Protein AF-A0A420W5K4-F1 (afdb_monomer_lite)

Radius of gyration: 21.01 Å; chains: 1; bounding box: 43×49×80 Å

Secondary structure (DSSP, 8-state):
---------S-----PPPEEEEEEEEHHHHHHHHHHHHHHTT--TTT-----HHHHHHHSBSHHHHHHHTT-S-SEE-EEEEEEEEEEETTT--EEEEEEEEE--S-EEHHHHHTSS----EEEETTEEEE---HHHHHHHHHHHHHTTTEEEEEEEEEEEEEE--SSHHHHHHHHHHHHH-GGGT-----

Sequence (191 aa):
MKKRNKKYNGKQVVKQKVHKFQMTWEVNETKNIIELHHLLNGVDPQESTHTPLKVWMKAHKGDLALALKTQTIPAEQSFHIVSRIHAVNEKTGETVDCEFQLATDTVMHLWQFLGDIESDIYVNDGGFKKKWLGFNHELEAYLKEVGNGEFVVKTNHCCLTCFSTFKSFRHEMEFKSIKLMNPEFGLGVEG

Foldseek 3Di:
DDDDPDPDDPPPPPPFDKDKWKKKAKPVQLVCLQCVVCVVVVHHSVPDPDDDLVSQLVGIAILVSLCCVLVQWPQWFWKKKKKWWWKAQPVPRDIDIDIDIDTFRDIGGPCLQQQVDDDQDWTDDPNDTDGRNHPVVVVVVVCCVPVVPRIDTDIMMMMMMTITGTPDPVSVVVSVVVCVVCVSRHDPDPD

Structure (mmCIF, N/CA/C/O backbone):
data_AF-A0A420W5K4-F1
#
_entry.id   AF-A0A420W5K4-F1
#
loop_
_atom_site.group_PDB
_atom_site.id
_atom_site.type_symbol
_atom_site.label_atom_id
_atom_site.label_alt_id
_atom_site.label_comp_id
_atom_site.label_asym_id
_atom_site.label_entity_id
_atom_site.label_seq_id
_atom_site.pdbx_PDB_ins_code
_atom_site.Cartn_x
_atom_site.Cartn_y
_atom_site.Cartn_z
_atom_site.occupancy
_atom_site.B_iso_or_equiv
_atom_site.auth_seq_id
_atom_site.auth_comp_id
_atom_site.auth_asym_id
_atom_site.auth_atom_id
_atom_site.pdbx_PDB_model_num
ATOM 1 N N . MET A 1 1 ? 10.230 -31.760 -54.376 1.00 43.34 1 MET A N 1
ATOM 2 C CA . MET A 1 1 ? 9.624 -30.974 -53.272 1.00 43.34 1 MET A CA 1
ATOM 3 C C . MET A 1 1 ? 10.613 -29.907 -52.805 1.00 43.34 1 MET A C 1
ATOM 5 O O . MET A 1 1 ? 11.670 -30.263 -52.301 1.00 43.34 1 MET A O 1
ATOM 9 N N . LYS A 1 2 ? 10.335 -28.612 -53.018 1.00 41.56 2 LYS A N 1
ATOM 10 C CA . LYS A 1 2 ? 11.214 -27.513 -52.565 1.00 41.56 2 LYS A CA 1
ATOM 11 C C . LYS A 1 2 ? 10.956 -27.221 -51.078 1.00 41.56 2 LYS A C 1
ATOM 13 O O . LYS A 1 2 ? 9.832 -26.888 -50.711 1.00 41.56 2 LYS A O 1
ATOM 18 N N . LYS A 1 3 ? 11.987 -27.349 -50.230 1.00 49.12 3 LYS A N 1
ATOM 19 C CA . LYS A 1 3 ? 11.946 -26.983 -48.802 1.00 49.12 3 LYS A CA 1
ATOM 20 C C . LYS A 1 3 ? 11.668 -25.479 -48.669 1.00 49.12 3 LYS A C 1
ATOM 22 O O . LYS A 1 3 ? 12.435 -24.651 -49.153 1.00 49.12 3 LYS A O 1
ATOM 27 N N . ARG A 1 4 ? 10.547 -25.130 -48.032 1.00 48.34 4 ARG A N 1
ATOM 28 C CA . ARG A 1 4 ? 10.159 -23.750 -47.706 1.00 48.34 4 ARG A CA 1
ATOM 29 C C . ARG A 1 4 ? 11.056 -23.257 -46.563 1.00 48.34 4 ARG A C 1
ATOM 31 O O . ARG A 1 4 ? 10.867 -23.663 -45.420 1.00 48.34 4 ARG A O 1
ATOM 38 N N . ASN A 1 5 ? 12.018 -22.386 -46.859 1.00 50.69 5 ASN A N 1
ATOM 39 C CA . ASN A 1 5 ? 12.777 -21.677 -45.828 1.00 50.69 5 ASN A CA 1
ATOM 40 C C . ASN A 1 5 ? 11.827 -20.713 -45.101 1.00 50.69 5 ASN A C 1
ATOM 42 O O . ASN A 1 5 ? 11.379 -19.722 -45.682 1.00 50.69 5 ASN A O 1
ATOM 46 N N . LYS A 1 6 ? 11.488 -21.013 -43.840 1.00 54.72 6 LYS A N 1
ATOM 47 C CA . LYS A 1 6 ? 10.811 -20.061 -42.952 1.00 54.72 6 LYS A CA 1
ATOM 48 C C . LYS A 1 6 ? 11.758 -18.876 -42.748 1.00 54.72 6 LYS A C 1
ATOM 50 O O . LYS A 1 6 ? 12.770 -19.009 -42.068 1.00 54.72 6 LYS A O 1
ATOM 55 N N . LYS A 1 7 ? 11.451 -17.733 -43.365 1.00 50.66 7 LYS A N 1
ATOM 56 C CA . LYS A 1 7 ? 12.136 -16.467 -43.081 1.00 50.66 7 LYS A CA 1
ATOM 57 C C . LYS A 1 7 ? 11.899 -16.124 -41.609 1.00 50.66 7 LYS A C 1
ATOM 59 O O . LYS A 1 7 ? 10.753 -15.964 -41.194 1.00 50.66 7 LYS A O 1
ATOM 64 N N . TYR A 1 8 ? 12.977 -16.060 -40.832 1.00 51.06 8 TYR A N 1
ATOM 65 C CA . TYR A 1 8 ? 12.964 -15.551 -39.465 1.00 51.06 8 TYR A CA 1
ATOM 66 C C . TYR A 1 8 ? 12.472 -14.100 -39.492 1.00 51.06 8 TYR A C 1
ATOM 68 O O . TYR A 1 8 ? 13.076 -13.246 -40.139 1.00 51.06 8 TYR A O 1
ATOM 76 N N . ASN A 1 9 ? 11.341 -13.836 -38.842 1.00 55.00 9 ASN A N 1
ATOM 77 C CA . ASN A 1 9 ? 10.784 -12.497 -38.727 1.00 55.00 9 ASN A CA 1
ATOM 78 C C . ASN A 1 9 ? 11.283 -11.914 -37.398 1.00 55.00 9 ASN A C 1
ATOM 80 O O . ASN A 1 9 ? 10.722 -12.211 -36.347 1.00 55.00 9 ASN A O 1
ATOM 84 N N . GLY A 1 10 ? 12.358 -11.120 -37.434 1.00 52.62 10 GLY A N 1
ATOM 85 C CA . GLY A 1 10 ? 13.041 -10.548 -36.258 1.00 52.62 10 GLY A CA 1
ATOM 86 C C . GLY A 1 10 ? 12.233 -9.524 -35.444 1.00 52.62 10 GLY A C 1
ATOM 87 O O . GLY A 1 10 ? 12.811 -8.739 -34.703 1.00 52.62 10 GLY A O 1
ATOM 88 N N . LYS A 1 11 ? 10.905 -9.509 -35.590 1.00 48.78 11 LYS A N 1
ATOM 89 C CA . LYS A 1 11 ? 9.956 -8.669 -34.849 1.00 48.78 11 LYS A CA 1
ATOM 90 C C . LYS A 1 11 ? 8.874 -9.519 -34.179 1.00 48.78 11 LYS A C 1
ATOM 92 O O . LYS A 1 11 ? 7.700 -9.156 -34.191 1.00 48.78 11 LYS A O 1
ATOM 97 N N . GLN A 1 12 ? 9.232 -10.667 -33.601 1.00 48.31 12 GLN A N 1
ATOM 98 C CA . GLN A 1 12 ? 8.382 -11.214 -32.547 1.00 48.31 12 GLN A CA 1
ATOM 99 C C . GLN A 1 12 ? 8.475 -10.247 -31.369 1.00 48.31 12 GLN A C 1
ATOM 101 O O . GLN A 1 12 ? 9.463 -10.234 -30.642 1.00 48.31 12 GLN A O 1
ATOM 106 N N . VAL A 1 13 ? 7.463 -9.390 -31.229 1.00 55.12 13 VAL A N 1
ATOM 107 C CA . VAL A 1 13 ? 7.238 -8.636 -29.998 1.00 55.12 13 VAL A CA 1
ATOM 108 C C . VAL A 1 13 ? 7.032 -9.689 -28.917 1.00 55.12 13 VAL A C 1
ATOM 110 O O . VAL A 1 13 ? 5.970 -10.306 -28.836 1.00 55.12 13 VAL A O 1
ATOM 113 N N . VAL A 1 14 ? 8.087 -9.977 -28.156 1.00 59.56 14 VAL A N 1
ATOM 114 C CA . VAL A 1 14 ? 8.001 -10.849 -26.990 1.00 59.56 14 VAL A CA 1
ATOM 115 C C . VAL A 1 14 ? 7.043 -10.146 -26.040 1.00 59.56 14 VAL A C 1
ATOM 117 O O . VAL A 1 14 ? 7.392 -9.120 -25.458 1.00 59.56 14 VAL A O 1
ATOM 120 N N . LYS A 1 15 ? 5.802 -10.640 -25.948 1.00 64.19 15 LYS A N 1
ATOM 121 C CA . LYS A 1 15 ? 4.847 -10.142 -24.958 1.00 64.19 15 LYS A CA 1
ATOM 122 C C . LYS A 1 15 ? 5.497 -10.329 -23.592 1.00 64.19 15 LYS A C 1
ATOM 124 O O . LYS A 1 15 ? 5.785 -11.459 -23.201 1.00 64.19 15 LYS A O 1
ATOM 129 N N . GLN A 1 16 ? 5.777 -9.221 -22.913 1.00 75.62 16 GLN A N 1
ATOM 130 C CA . GLN A 1 16 ? 6.311 -9.264 -21.561 1.00 75.62 16 GLN A CA 1
ATOM 131 C C . GLN A 1 16 ? 5.292 -9.963 -20.663 1.00 75.62 16 GLN A C 1
ATOM 133 O O . GLN A 1 16 ? 4.086 -9.725 -20.768 1.00 75.62 16 GLN A O 1
ATOM 138 N N . LYS A 1 17 ? 5.777 -10.879 -19.825 1.00 87.44 17 LYS A N 1
ATOM 139 C CA . LYS A 1 17 ? 4.933 -11.635 -18.905 1.00 87.44 17 LYS A CA 1
ATOM 140 C C . LYS A 1 17 ? 4.321 -10.668 -17.889 1.00 87.44 17 LYS A C 1
ATOM 142 O O . LYS A 1 17 ? 5.013 -9.794 -17.375 1.00 87.44 17 LYS A O 1
ATOM 147 N N . VAL A 1 18 ? 3.029 -10.826 -17.617 1.00 91.94 18 VAL A N 1
ATOM 148 C CA . VAL A 1 18 ? 2.358 -10.121 -16.519 1.00 91.94 18 VAL A CA 1
ATOM 149 C C . VAL A 1 18 ? 2.645 -10.876 -15.226 1.00 91.94 18 VAL A C 1
ATOM 151 O O . VAL A 1 18 ? 2.536 -12.104 -15.176 1.00 91.94 18 VAL A O 1
ATOM 154 N N . HIS A 1 19 ? 3.028 -10.139 -14.193 1.00 93.31 19 HIS A N 1
ATOM 155 C CA . HIS A 1 19 ? 3.345 -10.649 -12.869 1.00 93.31 19 HIS A CA 1
ATOM 156 C C . HIS A 1 19 ? 2.361 -10.075 -11.852 1.00 93.31 19 HIS A C 1
ATOM 158 O O . HIS A 1 19 ? 1.949 -8.921 -11.967 1.00 93.31 19 HIS A O 1
ATOM 164 N N . LYS A 1 20 ? 1.997 -10.889 -10.859 1.00 95.12 20 LYS A N 1
ATOM 165 C CA . LYS A 1 20 ? 1.317 -10.423 -9.651 1.00 95.12 20 LYS A CA 1
ATOM 166 C C . LYS A 1 20 ? 2.380 -9.862 -8.713 1.00 95.12 20 LYS A C 1
ATOM 168 O O . LYS A 1 20 ? 3.338 -10.573 -8.427 1.00 95.12 20 LYS A O 1
ATOM 173 N N . PHE A 1 21 ? 2.184 -8.638 -8.247 1.00 95.38 21 PHE 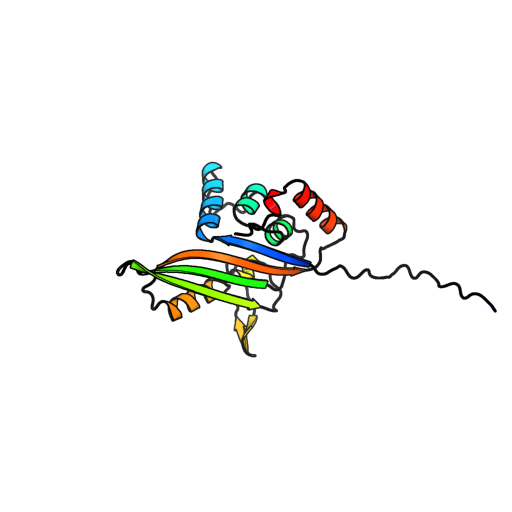A N 1
ATOM 174 C CA . PHE A 1 21 ? 2.998 -8.012 -7.214 1.00 95.38 21 PHE A CA 1
ATOM 175 C C . PHE A 1 21 ? 2.114 -7.707 -6.004 1.00 95.38 21 PHE A C 1
ATOM 177 O O . PHE A 1 21 ? 0.969 -7.284 -6.166 1.00 95.38 21 PHE A O 1
ATOM 184 N N . GLN A 1 22 ? 2.637 -7.923 -4.802 1.00 95.94 22 GLN A N 1
ATOM 185 C CA . GLN A 1 22 ? 1.979 -7.676 -3.527 1.00 95.94 22 GLN A CA 1
ATOM 186 C C . GLN A 1 22 ? 2.882 -6.887 -2.573 1.00 95.94 22 GLN A C 1
ATOM 188 O O . GLN A 1 22 ? 4.099 -7.074 -2.526 1.00 95.94 22 GLN A O 1
ATOM 193 N N . MET A 1 23 ? 2.270 -5.984 -1.815 1.00 94.56 23 MET A N 1
ATOM 194 C CA . MET A 1 23 ? 2.894 -5.216 -0.745 1.00 94.56 23 MET A CA 1
ATOM 195 C C . MET A 1 23 ? 2.029 -5.323 0.502 1.00 94.56 23 MET A C 1
ATOM 197 O O . MET A 1 23 ? 0.819 -5.131 0.418 1.00 94.56 23 MET A O 1
ATOM 201 N N . THR A 1 24 ? 2.644 -5.596 1.646 1.00 94.56 24 THR A N 1
ATOM 202 C CA . THR A 1 24 ? 1.963 -5.673 2.937 1.00 94.56 24 THR A CA 1
ATOM 203 C C . THR A 1 24 ? 2.593 -4.728 3.946 1.00 94.56 24 THR A C 1
ATOM 205 O O . THR A 1 24 ? 3.810 -4.523 3.943 1.00 94.56 24 THR A O 1
ATOM 208 N N . TRP A 1 25 ? 1.758 -4.130 4.791 1.00 94.81 25 TRP A N 1
ATOM 209 C CA . TRP A 1 25 ? 2.197 -3.243 5.864 1.00 94.81 25 TRP A CA 1
ATOM 210 C C . TRP A 1 25 ? 1.126 -3.127 6.951 1.00 94.81 25 TRP A C 1
ATOM 212 O O . TRP A 1 25 ? -0.055 -3.338 6.684 1.00 94.81 25 TRP A O 1
ATOM 222 N N . GLU A 1 26 ? 1.539 -2.794 8.172 1.00 94.25 26 GLU A N 1
ATOM 223 C CA . GLU A 1 26 ? 0.636 -2.324 9.226 1.00 94.25 26 GLU A CA 1
ATOM 224 C C . GLU A 1 26 ? 0.772 -0.800 9.316 1.00 94.25 26 GLU A C 1
ATOM 226 O O . GLU A 1 26 ? 1.888 -0.271 9.306 1.00 94.25 26 GLU A O 1
ATOM 231 N N . VAL A 1 27 ? -0.352 -0.081 9.297 1.00 90.62 27 VAL A N 1
ATOM 232 C CA . VAL A 1 27 ? -0.380 1.381 9.120 1.00 90.62 27 VAL A CA 1
ATOM 233 C C . VAL A 1 27 ? 0.388 2.110 10.227 1.00 90.62 27 VAL A C 1
ATOM 235 O O . VAL A 1 27 ? 1.192 2.997 9.927 1.00 90.62 27 VAL A O 1
ATOM 238 N N . ASN A 1 28 ? 0.197 1.725 11.490 1.00 89.94 28 ASN A N 1
ATOM 239 C CA . ASN A 1 28 ? 0.831 2.392 12.627 1.00 89.94 28 ASN A CA 1
ATOM 240 C C . ASN A 1 28 ? 2.334 2.070 12.719 1.00 89.94 28 ASN A C 1
ATOM 242 O O . ASN A 1 28 ? 3.151 2.964 12.931 1.00 89.94 28 ASN A O 1
ATOM 246 N N . GLU A 1 29 ? 2.724 0.816 12.502 1.00 90.81 29 GLU A N 1
ATOM 247 C CA . GLU A 1 29 ? 4.110 0.351 12.461 1.00 90.81 29 GLU A CA 1
ATOM 248 C C . GLU A 1 29 ? 4.887 1.055 11.345 1.00 90.81 29 GLU A C 1
ATOM 250 O O . GLU A 1 29 ? 5.985 1.564 11.571 1.00 90.81 29 GLU A O 1
ATOM 255 N N . THR A 1 30 ? 4.294 1.151 10.155 1.00 89.75 30 THR A N 1
ATOM 256 C CA . THR A 1 30 ? 4.875 1.843 8.993 1.00 89.75 30 THR A CA 1
ATOM 257 C C . THR A 1 30 ? 5.162 3.299 9.312 1.00 89.75 30 THR A C 1
ATOM 259 O O . THR A 1 30 ? 6.280 3.773 9.089 1.00 89.75 30 THR A O 1
ATOM 262 N N . LYS A 1 31 ? 4.166 3.992 9.876 1.00 87.69 31 LYS A N 1
ATOM 263 C CA . LYS A 1 31 ? 4.293 5.381 10.312 1.00 87.69 31 LYS A CA 1
ATOM 264 C C . LYS A 1 31 ? 5.435 5.529 11.317 1.00 87.69 31 LYS A C 1
ATOM 266 O O . LYS A 1 31 ? 6.346 6.318 11.083 1.00 87.69 31 LYS A O 1
ATOM 271 N N . ASN A 1 32 ? 5.463 4.686 12.349 1.00 88.25 32 ASN A N 1
ATOM 272 C CA . ASN A 1 32 ? 6.502 4.706 13.378 1.00 88.25 32 ASN A CA 1
ATOM 273 C C . ASN A 1 32 ? 7.910 4.457 12.811 1.00 88.25 32 ASN A C 1
ATOM 275 O O . ASN A 1 32 ? 8.853 5.156 13.178 1.00 88.25 32 ASN A O 1
ATOM 279 N N . ILE A 1 33 ? 8.079 3.485 11.906 1.00 88.25 33 ILE A N 1
ATOM 280 C CA . ILE A 1 33 ? 9.378 3.170 11.287 1.00 88.25 33 ILE A CA 1
ATOM 281 C C . ILE A 1 33 ? 9.905 4.363 10.482 1.00 88.25 33 ILE A C 1
ATOM 283 O O . ILE A 1 33 ? 11.095 4.684 10.562 1.00 88.25 33 ILE A O 1
ATOM 287 N N . ILE A 1 34 ? 9.038 5.000 9.691 1.00 86.62 34 ILE A N 1
ATOM 288 C CA . ILE A 1 34 ? 9.418 6.120 8.825 1.00 86.62 34 ILE A CA 1
ATOM 289 C C . ILE A 1 34 ? 9.706 7.373 9.661 1.00 86.62 34 ILE A C 1
ATOM 291 O O . ILE A 1 34 ? 10.754 7.994 9.475 1.00 86.62 34 ILE A O 1
ATOM 295 N N . GLU A 1 35 ? 8.832 7.710 10.612 1.00 85.94 35 GLU A N 1
ATOM 296 C CA . GLU A 1 35 ? 9.002 8.863 11.503 1.00 85.94 35 GLU A CA 1
ATOM 297 C C . GLU A 1 35 ? 10.273 8.744 12.345 1.00 85.94 35 GLU A C 1
ATOM 299 O O . GLU A 1 35 ? 11.093 9.664 12.353 1.00 85.94 35 GLU A O 1
ATOM 304 N N . LEU A 1 36 ? 10.500 7.589 12.984 1.00 86.19 36 LEU A N 1
ATOM 305 C CA . LEU A 1 36 ? 11.699 7.354 13.787 1.00 86.19 36 LEU A CA 1
ATOM 306 C C . LEU A 1 36 ? 12.973 7.501 12.947 1.00 86.19 36 LEU A C 1
ATOM 308 O O . LEU A 1 36 ? 13.959 8.072 13.409 1.00 86.19 36 LEU A O 1
ATOM 312 N N . HIS A 1 37 ? 12.963 7.019 11.702 1.00 84.94 37 HIS A N 1
ATOM 313 C CA . HIS A 1 37 ? 14.105 7.183 10.811 1.00 84.94 37 HIS A CA 1
ATOM 314 C C . HIS A 1 37 ? 14.380 8.654 10.474 1.00 84.94 37 HIS A C 1
ATOM 316 O O . HIS A 1 37 ? 15.542 9.059 10.460 1.00 84.94 37 HIS A O 1
ATOM 322 N N . HIS A 1 38 ? 13.355 9.456 10.185 1.00 82.44 38 HIS A N 1
ATOM 323 C CA . HIS A 1 38 ? 13.544 10.880 9.888 1.00 82.44 38 HIS A CA 1
ATOM 324 C C . HIS A 1 38 ? 14.051 11.647 11.118 1.00 82.44 38 HIS A C 1
ATOM 326 O O . HIS A 1 38 ? 15.070 12.335 11.022 1.00 82.44 38 HIS A O 1
ATOM 332 N N . LEU A 1 39 ? 13.448 11.408 12.288 1.00 83.25 39 LEU A N 1
ATOM 333 C CA . LEU A 1 39 ? 13.856 12.017 13.558 1.00 83.25 39 LEU A CA 1
ATOM 334 C C . LEU A 1 39 ? 15.319 11.719 13.913 1.00 83.25 39 LEU A C 1
ATOM 336 O O . LEU A 1 39 ? 16.071 12.632 14.248 1.00 83.25 39 LEU A O 1
ATOM 340 N N . LEU A 1 40 ? 15.753 10.459 13.797 1.00 83.62 40 LEU A N 1
ATOM 341 C CA . LEU A 1 40 ? 17.133 10.060 14.110 1.00 83.62 40 LEU A CA 1
ATOM 342 C C . LEU A 1 40 ? 18.175 10.668 13.163 1.00 83.62 40 LEU A C 1
ATOM 344 O O . LEU A 1 40 ? 19.340 10.782 13.538 1.00 83.62 40 LEU A O 1
ATOM 348 N N . ASN A 1 41 ? 17.771 11.062 11.955 1.00 80.88 41 ASN A N 1
ATOM 349 C CA . ASN A 1 41 ? 18.647 11.713 10.982 1.00 80.88 41 ASN A CA 1
ATOM 350 C C . ASN A 1 41 ? 18.521 13.245 10.993 1.00 80.88 41 ASN A C 1
ATOM 352 O O . ASN A 1 41 ? 19.102 13.900 10.129 1.00 80.88 41 ASN A O 1
ATOM 356 N N . GLY A 1 42 ? 17.780 13.819 11.949 1.00 72.19 42 GLY A N 1
ATOM 357 C CA . GLY A 1 42 ? 17.614 15.268 12.083 1.00 72.19 42 GLY A CA 1
ATOM 358 C C . GLY A 1 42 ? 16.858 15.917 10.923 1.00 72.19 42 GLY A C 1
ATOM 359 O O . GLY A 1 42 ? 17.035 17.107 10.682 1.00 72.19 42 GLY A O 1
ATOM 360 N N . VAL A 1 43 ? 16.051 15.143 10.193 1.00 73.62 43 VAL A N 1
ATOM 361 C CA . VAL A 1 43 ? 15.191 15.645 9.117 1.00 73.62 43 VAL A CA 1
ATOM 362 C C . VAL A 1 43 ? 13.771 15.713 9.654 1.00 73.62 43 VAL A C 1
ATOM 364 O O . VAL A 1 43 ? 13.298 14.743 10.251 1.00 73.62 43 VAL A O 1
ATOM 367 N N . ASP A 1 44 ? 13.086 16.835 9.436 1.00 65.31 44 ASP A N 1
ATOM 368 C CA . ASP A 1 44 ? 11.665 16.926 9.753 1.00 65.31 44 ASP A CA 1
ATOM 369 C C . ASP A 1 44 ? 10.909 15.843 8.954 1.00 65.31 44 ASP A C 1
ATOM 371 O O . ASP A 1 44 ? 11.014 15.802 7.719 1.00 65.31 44 ASP A O 1
ATOM 375 N N . PRO A 1 45 ? 10.162 14.939 9.617 1.00 60.91 45 PRO A N 1
ATOM 376 C CA . PRO A 1 45 ? 9.353 13.939 8.936 1.00 60.91 45 PRO A CA 1
ATOM 377 C C . PRO A 1 45 ? 8.391 14.520 7.891 1.00 60.91 45 PRO A C 1
ATOM 379 O O . PRO A 1 45 ? 8.048 13.802 6.954 1.00 60.91 45 PRO A O 1
ATOM 382 N N . GLN A 1 46 ? 7.990 15.788 8.032 1.00 59.22 46 GLN A N 1
ATOM 383 C CA . GLN A 1 46 ? 7.103 16.500 7.108 1.00 59.22 46 GLN A CA 1
ATOM 384 C C . GLN A 1 46 ? 7.828 17.054 5.869 1.00 59.22 46 GLN A C 1
ATOM 386 O O . GLN A 1 46 ? 7.195 17.245 4.834 1.00 59.22 46 GLN A O 1
ATOM 391 N N . GLU A 1 47 ? 9.147 17.274 5.934 1.00 53.91 47 GLU A N 1
ATOM 392 C CA . GLU A 1 47 ? 9.955 17.798 4.816 1.00 53.91 47 GLU A CA 1
ATOM 393 C C . GLU A 1 47 ? 10.712 16.696 4.051 1.00 53.91 47 GLU A C 1
ATOM 395 O O . GLU A 1 47 ? 11.188 16.898 2.927 1.00 53.91 47 GLU A O 1
ATOM 400 N N . SER A 1 48 ? 10.835 15.506 4.642 1.00 58.97 48 SER A N 1
ATOM 401 C CA . SER A 1 48 ? 11.582 14.396 4.053 1.00 58.97 48 SER A CA 1
ATOM 402 C C . SER A 1 48 ? 10.833 13.750 2.885 1.00 58.97 48 SER A C 1
ATOM 404 O O . SER A 1 48 ? 9.901 12.966 3.052 1.00 58.97 48 SER A O 1
ATOM 406 N N . THR A 1 49 ? 11.307 14.010 1.668 1.00 58.72 49 THR A N 1
ATOM 407 C CA . THR A 1 49 ? 10.761 13.425 0.430 1.00 58.72 49 THR A CA 1
ATOM 408 C C . THR A 1 49 ? 11.369 12.064 0.076 1.00 58.72 49 THR A C 1
ATOM 410 O O . THR A 1 49 ? 10.908 11.400 -0.857 1.00 58.72 49 THR A O 1
ATOM 413 N N . HIS A 1 50 ? 12.413 11.617 0.790 1.00 69.56 50 HIS A N 1
ATOM 414 C CA . HIS A 1 50 ? 13.164 10.417 0.422 1.00 69.56 50 HIS A CA 1
ATOM 415 C C . HIS A 1 50 ? 13.411 9.453 1.586 1.00 69.56 50 HIS A C 1
ATOM 417 O O . HIS A 1 50 ? 14.388 9.555 2.323 1.00 69.56 50 HIS A O 1
ATOM 423 N N . THR A 1 51 ? 12.593 8.404 1.662 1.00 80.56 51 THR A N 1
ATOM 424 C CA . THR A 1 51 ? 12.864 7.240 2.517 1.00 80.56 51 THR A CA 1
ATOM 425 C C . THR A 1 51 ? 13.858 6.290 1.828 1.00 80.56 51 THR A C 1
ATOM 427 O O . THR A 1 51 ? 13.556 5.815 0.729 1.00 80.56 51 THR A O 1
ATOM 430 N N . PRO A 1 52 ? 15.021 5.954 2.416 1.00 86.25 52 PRO A N 1
ATOM 431 C CA . PRO A 1 52 ? 15.964 5.001 1.821 1.00 86.25 52 PRO A CA 1
ATOM 432 C C . PRO A 1 52 ? 15.341 3.617 1.589 1.00 86.25 52 PRO A C 1
ATOM 434 O O . PRO A 1 52 ? 14.477 3.193 2.356 1.00 86.25 52 PRO A O 1
ATOM 437 N N . LEU A 1 53 ? 15.813 2.865 0.581 1.00 85.38 53 LEU A N 1
ATOM 438 C CA . LEU A 1 53 ? 15.267 1.538 0.234 1.00 85.38 53 LEU A CA 1
ATOM 439 C C . LEU A 1 53 ? 15.186 0.600 1.447 1.00 85.38 53 LEU A C 1
ATOM 441 O O . LEU A 1 53 ? 14.159 -0.026 1.666 1.00 85.38 53 LEU A O 1
ATOM 445 N N . LYS A 1 54 ? 16.235 0.539 2.274 1.00 86.19 54 LYS A N 1
ATOM 446 C CA . LYS A 1 54 ? 16.262 -0.338 3.455 1.00 86.19 54 LYS A CA 1
ATOM 447 C C . LYS A 1 54 ? 15.189 0.016 4.490 1.00 86.19 54 LYS A C 1
ATOM 449 O O . LYS A 1 54 ? 14.686 -0.869 5.166 1.00 86.19 54 LYS A O 1
ATOM 454 N N . VAL A 1 55 ? 14.855 1.295 4.632 1.00 87.81 55 VAL A N 1
ATOM 455 C CA . VAL A 1 55 ? 13.817 1.768 5.563 1.00 87.81 55 VAL A CA 1
ATOM 456 C C . VAL A 1 55 ? 12.441 1.523 4.961 1.00 87.81 55 VAL A C 1
ATOM 458 O O . VAL A 1 55 ? 11.566 0.987 5.629 1.00 87.81 55 VAL A O 1
ATOM 461 N N . TRP A 1 56 ? 12.291 1.815 3.667 1.00 89.00 56 TRP A N 1
ATOM 462 C CA . TRP A 1 56 ? 11.082 1.517 2.909 1.00 89.00 56 TRP A CA 1
ATOM 463 C C . TRP A 1 56 ? 10.714 0.036 2.990 1.00 89.00 56 TRP A C 1
ATOM 465 O O . TRP A 1 56 ? 9.579 -0.272 3.319 1.00 89.00 56 TRP A O 1
ATOM 475 N N . MET A 1 57 ? 11.676 -0.865 2.778 1.00 89.88 57 MET A N 1
ATOM 476 C CA . MET A 1 57 ? 11.445 -2.312 2.825 1.00 89.88 57 MET A CA 1
ATOM 477 C C . MET A 1 57 ? 11.249 -2.869 4.243 1.00 89.88 57 MET A C 1
ATOM 479 O O . MET A 1 57 ? 10.767 -3.988 4.400 1.00 89.88 57 MET A O 1
ATOM 483 N N . LYS A 1 58 ? 11.632 -2.115 5.283 1.00 88.25 58 LYS A N 1
ATOM 484 C CA . LYS A 1 58 ? 11.266 -2.444 6.669 1.00 88.25 58 LYS A CA 1
ATOM 485 C C . LYS A 1 58 ? 9.807 -2.104 6.948 1.00 88.25 58 LYS A C 1
ATOM 487 O O . LYS A 1 58 ? 9.140 -2.877 7.622 1.00 88.25 58 LYS A O 1
ATOM 492 N N . ALA A 1 59 ? 9.350 -0.963 6.437 1.00 89.50 59 ALA A N 1
ATOM 493 C CA . ALA A 1 59 ? 7.992 -0.473 6.631 1.00 89.50 59 ALA A CA 1
ATOM 494 C C . ALA A 1 59 ? 6.979 -1.203 5.724 1.00 89.50 59 ALA A C 1
ATOM 496 O O . ALA A 1 59 ? 5.911 -1.599 6.168 1.00 89.50 59 ALA A O 1
ATOM 497 N N . HIS A 1 60 ? 7.358 -1.460 4.472 1.00 91.25 60 HIS A N 1
ATOM 498 C CA . HIS A 1 60 ? 6.539 -2.118 3.460 1.00 91.25 60 HIS A CA 1
ATOM 499 C C . HIS A 1 60 ? 7.229 -3.389 2.977 1.00 91.25 60 HIS A C 1
ATOM 501 O O . HIS A 1 60 ? 8.318 -3.345 2.402 1.00 91.25 60 HIS A O 1
ATOM 507 N N . LYS A 1 61 ? 6.583 -4.535 3.172 1.00 90.31 61 LYS A N 1
ATOM 508 C CA . LYS A 1 61 ? 7.120 -5.841 2.776 1.00 90.31 61 LYS A CA 1
ATOM 509 C C . LYS A 1 61 ? 6.522 -6.275 1.446 1.00 90.31 61 LYS A C 1
ATOM 511 O O . LYS A 1 61 ? 5.401 -5.904 1.119 1.00 90.31 61 LYS A O 1
ATOM 516 N N . GLY A 1 62 ? 7.251 -7.094 0.694 1.00 90.81 62 GLY A N 1
ATOM 517 C CA . GLY A 1 62 ? 6.754 -7.708 -0.537 1.00 90.81 62 GLY A CA 1
ATOM 518 C C . GLY A 1 62 ? 7.369 -7.155 -1.821 1.00 90.81 62 GLY A C 1
ATOM 519 O O . GLY A 1 62 ? 8.099 -6.162 -1.848 1.00 90.81 62 GLY A O 1
ATOM 520 N N . ASP A 1 63 ? 7.094 -7.848 -2.919 1.00 93.25 63 ASP A N 1
ATOM 521 C CA . ASP A 1 63 ? 7.685 -7.556 -4.221 1.00 93.25 63 ASP A CA 1
ATOM 522 C C . ASP A 1 63 ? 7.151 -6.272 -4.855 1.00 93.25 63 ASP A C 1
ATOM 524 O O . ASP A 1 63 ? 7.908 -5.611 -5.563 1.00 93.25 63 ASP A O 1
ATOM 528 N N . LEU A 1 64 ? 5.909 -5.868 -4.573 1.00 93.94 64 LEU A N 1
ATOM 529 C CA . LEU A 1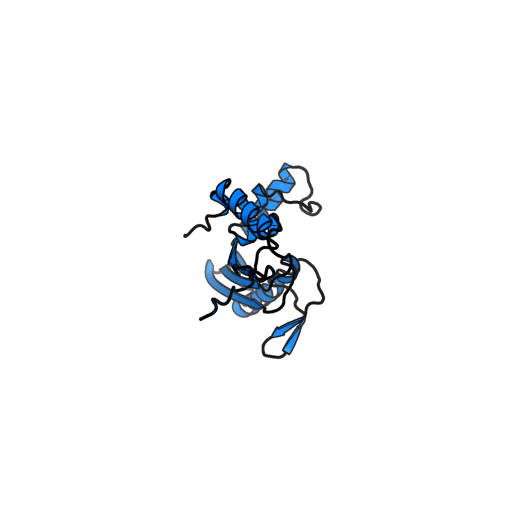 64 ? 5.380 -4.591 -5.052 1.00 93.94 64 LEU A CA 1
ATOM 530 C C . LEU A 1 64 ? 6.127 -3.407 -4.424 1.00 93.94 64 LEU A C 1
ATOM 532 O O . LEU A 1 64 ? 6.507 -2.484 -5.143 1.00 93.94 64 LEU A O 1
ATOM 536 N N . ALA A 1 65 ? 6.412 -3.461 -3.118 1.00 92.50 65 ALA A N 1
ATOM 537 C CA . ALA A 1 65 ? 7.178 -2.427 -2.420 1.00 92.50 65 ALA A CA 1
ATOM 538 C C . ALA A 1 65 ? 8.558 -2.238 -3.062 1.00 92.50 65 ALA A C 1
ATOM 540 O O . ALA A 1 65 ? 8.966 -1.113 -3.362 1.00 92.50 65 ALA A O 1
ATOM 541 N N . LEU A 1 66 ? 9.248 -3.350 -3.327 1.00 92.94 66 LEU A N 1
ATOM 542 C CA . LEU A 1 66 ? 10.549 -3.344 -3.980 1.00 92.94 66 LEU A CA 1
ATOM 543 C C . LEU A 1 66 ? 10.448 -2.836 -5.423 1.00 92.94 66 LEU A C 1
ATOM 545 O O . LEU A 1 66 ? 11.255 -2.002 -5.837 1.00 92.94 66 LEU A O 1
ATOM 549 N N . ALA A 1 67 ? 9.466 -3.314 -6.188 1.00 93.56 67 ALA A N 1
ATOM 550 C CA . ALA A 1 67 ? 9.306 -2.976 -7.598 1.00 93.56 67 ALA A CA 1
ATOM 551 C C . ALA A 1 67 ? 8.996 -1.488 -7.810 1.00 93.56 67 ALA A C 1
ATOM 553 O O . ALA A 1 67 ? 9.576 -0.863 -8.700 1.00 93.56 67 ALA A O 1
ATOM 554 N N . LEU A 1 68 ? 8.142 -0.906 -6.961 1.00 92.25 68 LEU A N 1
ATOM 555 C CA . LEU A 1 68 ? 7.845 0.527 -6.965 1.00 92.25 68 LEU A CA 1
ATOM 556 C C . LEU A 1 68 ? 9.067 1.345 -6.548 1.00 92.25 68 LEU A C 1
ATOM 558 O O . LEU A 1 68 ? 9.439 2.289 -7.244 1.00 92.25 68 LEU A O 1
ATOM 562 N N . LYS A 1 69 ? 9.751 0.954 -5.463 1.00 90.75 69 LYS A N 1
ATOM 563 C CA . LYS A 1 69 ? 10.902 1.712 -4.954 1.00 90.75 69 LYS A CA 1
ATOM 564 C C . LYS A 1 69 ? 12.098 1.708 -5.905 1.00 90.75 69 LYS A C 1
ATOM 566 O O . LYS A 1 69 ? 12.798 2.711 -6.007 1.00 90.75 69 LYS A O 1
ATOM 571 N N . THR A 1 70 ? 12.307 0.601 -6.613 1.00 91.00 70 THR A N 1
ATOM 572 C CA . THR A 1 70 ? 13.337 0.449 -7.658 1.00 91.00 70 THR A CA 1
ATOM 573 C C . THR A 1 70 ? 12.860 0.910 -9.036 1.00 91.00 70 THR A C 1
ATOM 575 O O . THR A 1 70 ? 13.631 0.902 -9.988 1.00 91.00 70 THR A O 1
ATOM 578 N N . GLN A 1 71 ? 11.592 1.317 -9.159 1.00 93.31 71 GLN A N 1
ATOM 579 C CA . GLN A 1 71 ? 10.965 1.758 -10.405 1.00 93.31 71 GLN A CA 1
ATOM 580 C C . GLN A 1 71 ? 11.098 0.747 -11.559 1.00 93.31 71 GLN A C 1
ATOM 582 O O . GLN A 1 71 ? 11.235 1.132 -12.725 1.00 93.31 71 GLN A O 1
ATOM 587 N N . THR A 1 72 ? 11.046 -0.550 -11.256 1.00 94.38 72 THR A N 1
ATOM 588 C CA . THR A 1 72 ? 11.220 -1.636 -12.238 1.00 94.38 72 THR A CA 1
ATOM 589 C C . THR A 1 72 ? 9.930 -1.978 -12.993 1.00 94.38 72 THR A C 1
ATOM 591 O O . THR A 1 72 ? 9.983 -2.542 -14.093 1.00 94.38 72 THR A O 1
ATOM 594 N N . ILE A 1 73 ? 8.780 -1.559 -12.459 1.00 94.75 73 ILE A N 1
ATOM 595 C CA . ILE A 1 73 ? 7.453 -1.606 -13.094 1.00 94.75 73 ILE A CA 1
ATOM 596 C C . ILE A 1 73 ? 6.958 -0.185 -13.426 1.00 94.75 73 ILE A C 1
ATOM 598 O O . ILE A 1 73 ? 7.455 0.775 -12.828 1.00 94.75 73 ILE A O 1
ATOM 602 N N . PRO A 1 74 ? 6.026 -0.001 -14.385 1.00 94.50 74 PRO A N 1
ATOM 603 C CA . PRO A 1 74 ? 5.393 1.295 -14.641 1.00 94.50 74 PRO A CA 1
ATOM 604 C C . PRO A 1 74 ? 4.833 1.930 -13.360 1.00 94.50 74 PRO A C 1
ATOM 606 O O . PRO A 1 74 ? 4.361 1.221 -12.472 1.00 94.50 74 PRO A O 1
ATOM 609 N N . ALA A 1 75 ? 4.920 3.261 -13.272 1.00 90.06 75 ALA A N 1
ATOM 610 C CA . ALA A 1 75 ? 4.592 4.015 -12.058 1.00 90.06 75 ALA A CA 1
ATOM 611 C C . ALA A 1 75 ? 3.087 4.049 -11.751 1.00 90.06 75 ALA A C 1
ATOM 613 O O . ALA A 1 75 ? 2.699 4.190 -10.594 1.00 90.06 75 ALA A O 1
ATOM 614 N N . GLU A 1 76 ? 2.258 3.908 -12.782 1.00 93.62 76 GLU A N 1
ATOM 615 C CA . GLU A 1 76 ? 0.806 3.891 -12.665 1.00 93.62 76 GLU A CA 1
ATOM 616 C C . GLU A 1 76 ? 0.284 2.480 -12.922 1.00 93.62 76 GLU A C 1
ATOM 618 O O . GLU A 1 76 ? 0.707 1.826 -13.878 1.00 93.62 76 GLU A O 1
ATOM 623 N N . GLN A 1 77 ? -0.616 2.007 -12.062 1.00 93.94 77 GLN A N 1
ATOM 624 C CA . GLN A 1 77 ? -1.216 0.676 -12.128 1.00 93.94 77 GLN A CA 1
ATOM 625 C C . GLN A 1 77 ? -2.667 0.724 -11.651 1.00 93.94 77 GLN A C 1
ATOM 627 O O . GLN A 1 77 ? -3.079 1.656 -10.963 1.00 93.94 77 GLN A O 1
ATOM 632 N N . SER A 1 78 ? -3.433 -0.307 -11.991 1.00 93.56 78 SER A N 1
ATOM 633 C CA . SER A 1 78 ? -4.677 -0.624 -11.289 1.00 93.56 78 SER A CA 1
ATOM 634 C C . SER A 1 78 ? -4.350 -1.369 -9.996 1.00 93.56 78 SER A C 1
ATOM 636 O O . SER A 1 78 ? -3.537 -2.304 -10.012 1.00 93.56 78 SER A O 1
ATOM 638 N N . PHE A 1 79 ? -5.001 -1.000 -8.898 1.00 94.56 79 PHE A N 1
ATOM 639 C CA . PHE A 1 79 ? -4.704 -1.542 -7.578 1.00 94.56 79 PHE A CA 1
ATOM 640 C C . PHE A 1 79 ? -5.901 -2.239 -6.942 1.00 94.56 79 PHE A C 1
ATOM 642 O O . PHE A 1 79 ? -7.066 -1.894 -7.147 1.00 94.56 79 PHE A O 1
ATOM 649 N N . HIS A 1 80 ? -5.567 -3.224 -6.122 1.00 95.25 80 HIS A N 1
ATOM 650 C CA . HIS A 1 80 ? -6.478 -3.942 -5.258 1.00 95.25 80 HIS A CA 1
ATOM 651 C C . HIS A 1 80 ? -5.915 -3.935 -3.844 1.00 95.25 80 HIS A C 1
ATOM 653 O O . HIS A 1 80 ? -4.756 -4.298 -3.665 1.00 95.25 80 HIS A O 1
ATOM 659 N N . ILE A 1 81 ? -6.705 -3.563 -2.847 1.00 95.25 81 ILE A N 1
ATOM 660 C CA . ILE A 1 81 ? -6.278 -3.540 -1.452 1.00 95.25 81 ILE A CA 1
ATOM 661 C C . ILE A 1 81 ? -7.268 -4.296 -0.577 1.00 95.25 81 ILE A C 1
ATOM 663 O O . ILE A 1 81 ? -8.481 -4.157 -0.722 1.00 95.25 81 ILE A O 1
ATOM 667 N N . VAL A 1 82 ? -6.721 -5.084 0.341 1.00 96.06 82 VAL A N 1
ATOM 668 C CA . VAL A 1 82 ? -7.444 -5.678 1.464 1.00 96.06 82 VAL A CA 1
ATOM 669 C C . VAL A 1 82 ? -6.864 -5.086 2.738 1.00 96.06 82 VAL A C 1
ATOM 671 O O . VAL A 1 82 ? -5.646 -5.023 2.883 1.00 96.06 82 VAL A O 1
ATOM 674 N N . SER A 1 83 ? -7.724 -4.650 3.644 1.00 94.88 83 SER A N 1
ATOM 675 C CA . SER A 1 83 ? -7.384 -4.046 4.925 1.00 94.88 83 SER A CA 1
ATOM 676 C C . SER A 1 83 ? -8.081 -4.827 6.029 1.00 94.88 83 SER A C 1
ATOM 678 O O . SER A 1 83 ? -9.299 -4.990 6.012 1.00 94.88 83 SER A O 1
ATOM 680 N N . ARG A 1 84 ? -7.291 -5.358 6.961 1.00 94.81 84 ARG A N 1
ATOM 681 C CA . ARG A 1 84 ? -7.760 -6.085 8.142 1.00 94.81 84 ARG A CA 1
ATOM 682 C C . ARG A 1 84 ? -7.541 -5.217 9.358 1.00 94.81 84 ARG A C 1
ATOM 684 O O . ARG A 1 84 ? -6.404 -4.875 9.684 1.00 94.81 84 ARG A O 1
ATOM 691 N N . ILE A 1 85 ? -8.634 -4.852 9.998 1.00 92.94 85 ILE A N 1
ATOM 692 C CA . ILE A 1 85 ? -8.668 -3.798 10.994 1.00 92.94 85 ILE A CA 1
ATOM 693 C C . ILE A 1 85 ? -9.121 -4.407 12.303 1.00 92.94 85 ILE A C 1
ATOM 695 O O . ILE A 1 85 ? -10.183 -5.024 12.365 1.00 92.94 85 ILE A O 1
ATOM 699 N N . HIS A 1 86 ? -8.328 -4.177 13.339 1.00 91.81 86 HIS A N 1
ATOM 700 C CA . HIS A 1 86 ? -8.694 -4.478 14.710 1.00 91.81 86 HIS A CA 1
ATOM 701 C C . HIS A 1 86 ? -9.083 -3.177 15.406 1.00 91.81 86 HIS A C 1
ATOM 703 O O . HIS A 1 86 ? -8.281 -2.237 15.470 1.00 91.81 86 HIS A O 1
ATOM 709 N N . ALA A 1 87 ? -10.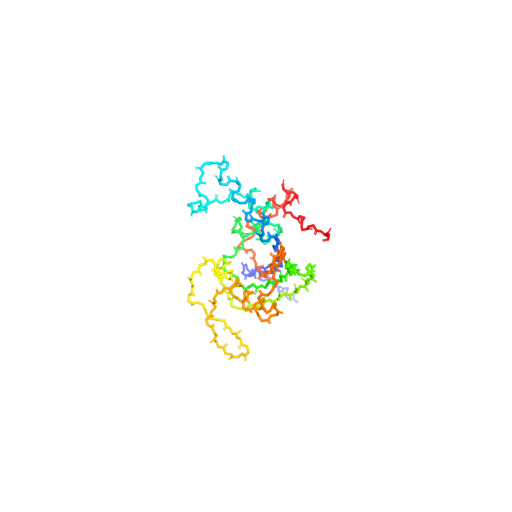301 -3.110 15.932 1.00 89.50 87 ALA A N 1
ATOM 710 C CA . ALA A 1 87 ? -10.818 -1.941 16.625 1.00 89.50 87 ALA A CA 1
ATOM 711 C C . ALA A 1 87 ? -11.363 -2.308 18.008 1.00 89.50 87 ALA A C 1
ATOM 713 O O . ALA A 1 87 ? -11.844 -3.416 18.234 1.00 89.50 87 ALA A O 1
ATOM 714 N N . VAL A 1 88 ? -11.281 -1.364 18.945 1.00 90.25 88 VAL A N 1
ATOM 715 C CA . VAL A 1 88 ? -11.668 -1.569 20.345 1.00 90.25 88 VAL A CA 1
ATOM 716 C C . VAL A 1 88 ? -12.574 -0.435 20.800 1.00 90.25 88 VAL A C 1
ATOM 718 O O . VAL A 1 88 ? -12.253 0.737 20.598 1.00 90.25 88 VAL A O 1
ATOM 721 N N . ASN A 1 89 ? -13.687 -0.771 21.444 1.00 88.56 89 ASN A N 1
ATOM 722 C CA . ASN A 1 89 ? -14.495 0.189 22.180 1.00 88.56 89 ASN A CA 1
ATOM 723 C C . ASN A 1 89 ? -13.810 0.467 23.523 1.00 88.56 89 ASN A C 1
ATOM 725 O O . ASN A 1 89 ? -13.756 -0.390 24.403 1.00 88.56 89 ASN A O 1
ATOM 729 N N . GLU A 1 90 ? -13.269 1.671 23.698 1.00 87.00 90 GLU A N 1
ATOM 730 C CA . GLU A 1 90 ? -12.474 2.005 24.889 1.00 87.00 90 GLU A CA 1
ATOM 731 C C . GLU A 1 90 ? -13.302 2.087 26.181 1.00 87.00 90 GLU A C 1
ATOM 733 O O . GLU A 1 90 ? -12.737 2.032 27.272 1.00 87.00 90 GLU A O 1
ATOM 738 N N . LYS A 1 91 ? -14.633 2.198 26.082 1.00 87.50 91 LYS A N 1
ATOM 739 C CA . LYS A 1 91 ? -15.526 2.250 27.249 1.00 87.50 91 LYS A CA 1
ATOM 740 C C . LYS A 1 91 ? -15.914 0.860 27.741 1.00 87.50 91 LYS A C 1
ATOM 742 O O . LYS A 1 91 ? -15.994 0.651 28.948 1.00 87.50 91 LYS A O 1
ATOM 747 N N . THR A 1 92 ? -16.196 -0.065 26.824 1.00 88.00 92 THR A N 1
ATOM 748 C CA . THR A 1 92 ? -16.671 -1.420 27.156 1.00 88.00 92 THR A CA 1
ATOM 749 C C . THR A 1 92 ? -15.555 -2.463 27.147 1.00 88.00 92 THR A C 1
ATOM 751 O O . THR A 1 92 ? -15.701 -3.513 27.767 1.00 88.00 92 THR A O 1
ATOM 754 N N . GLY A 1 93 ? -14.443 -2.183 26.461 1.00 86.81 93 GLY A N 1
ATOM 755 C CA . GLY A 1 93 ? -13.370 -3.140 26.195 1.00 86.81 93 GLY A CA 1
ATOM 756 C C . GLY A 1 93 ? -13.707 -4.151 25.095 1.00 86.81 93 GLY A C 1
ATOM 757 O O . GLY A 1 93 ? -12.920 -5.063 24.854 1.00 86.81 93 GLY A O 1
ATOM 758 N N . GLU A 1 94 ? -14.858 -4.013 24.433 1.00 87.69 94 GLU A N 1
ATOM 759 C CA . GLU A 1 94 ? -15.257 -4.875 23.321 1.00 87.69 94 GLU A CA 1
ATOM 760 C C . GLU A 1 94 ? -14.332 -4.684 22.117 1.00 87.69 94 GLU A C 1
ATOM 762 O O . GLU A 1 94 ? -13.946 -3.563 21.781 1.00 87.69 94 GLU A O 1
ATOM 767 N N . THR A 1 95 ? -13.997 -5.785 21.450 1.00 89.38 95 THR A N 1
ATOM 768 C CA . THR A 1 95 ? -13.112 -5.800 20.286 1.00 89.38 95 THR A CA 1
ATOM 769 C C . THR A 1 95 ? -13.861 -6.272 19.051 1.00 89.38 95 THR A C 1
ATOM 771 O O . THR A 1 95 ? -14.598 -7.255 19.123 1.00 89.38 95 THR A O 1
ATOM 774 N N . VAL A 1 96 ? -13.619 -5.626 17.914 1.00 88.31 96 VAL A N 1
ATOM 775 C CA . VAL A 1 96 ? -14.185 -6.001 16.617 1.00 88.31 96 VAL A CA 1
ATOM 776 C C . VAL A 1 96 ? -13.070 -6.083 15.586 1.00 88.31 96 VAL A C 1
ATOM 778 O O . VAL A 1 96 ? -12.274 -5.155 15.442 1.00 88.31 96 VAL A O 1
ATOM 781 N N . ASP A 1 97 ? -13.059 -7.187 14.844 1.00 90.31 97 ASP A N 1
ATOM 782 C CA . ASP A 1 97 ? -12.236 -7.352 13.653 1.00 90.31 97 ASP A CA 1
ATOM 783 C C . ASP A 1 97 ? -13.104 -7.149 12.414 1.00 90.31 97 ASP A C 1
ATOM 785 O O . ASP A 1 97 ? -14.166 -7.761 12.273 1.00 90.31 97 ASP A O 1
ATOM 789 N N . CYS A 1 98 ? -12.656 -6.292 11.503 1.00 89.12 98 CYS A N 1
ATOM 790 C CA . CYS A 1 98 ? -13.331 -6.074 10.233 1.00 89.12 98 CYS A CA 1
ATOM 791 C C . CYS A 1 98 ? -12.352 -6.179 9.065 1.00 89.12 98 CYS A C 1
ATOM 793 O O . CYS A 1 98 ? -11.180 -5.813 9.160 1.00 89.12 98 CYS A O 1
ATOM 795 N N . GLU A 1 99 ? -12.846 -6.714 7.952 1.00 92.31 99 GLU A N 1
ATOM 796 C CA . GLU A 1 99 ? -12.111 -6.774 6.696 1.00 92.31 99 GLU A CA 1
ATOM 797 C C . GLU A 1 99 ? -12.781 -5.829 5.700 1.00 92.31 99 GLU A C 1
ATOM 799 O O . GLU A 1 99 ? -13.990 -5.895 5.480 1.00 92.31 99 GLU A O 1
ATOM 804 N N . PHE A 1 100 ? -11.990 -4.933 5.121 1.00 91.75 100 PHE A N 1
ATOM 805 C CA . PHE A 1 100 ? -12.411 -3.998 4.092 1.00 91.75 100 PHE A CA 1
ATOM 806 C C . PHE A 1 100 ? -11.595 -4.247 2.829 1.00 91.75 100 PHE A C 1
ATOM 808 O O . PHE A 1 100 ? -10.366 -4.326 2.869 1.00 91.75 100 PHE A O 1
ATOM 815 N N . GLN A 1 101 ? -12.272 -4.371 1.693 1.00 93.38 101 GLN A N 1
ATOM 816 C CA . GLN A 1 101 ? -11.639 -4.691 0.421 1.00 93.38 101 GLN A CA 1
ATOM 817 C C . GLN A 1 101 ? -12.088 -3.710 -0.652 1.00 93.38 101 GLN A C 1
ATOM 819 O O . GLN A 1 101 ? -13.279 -3.466 -0.826 1.00 93.38 101 GLN A O 1
ATOM 824 N N . LEU A 1 102 ? -11.126 -3.212 -1.426 1.00 91.31 102 LEU A N 1
ATOM 825 C CA . LEU A 1 102 ? -11.379 -2.294 -2.524 1.00 91.31 102 LEU A CA 1
ATOM 826 C C . LEU A 1 102 ? -10.547 -2.678 -3.746 1.00 91.31 102 LEU A C 1
ATOM 828 O O . LEU A 1 102 ? -9.364 -3.003 -3.651 1.00 91.31 102 LEU A O 1
ATOM 832 N N . ALA A 1 103 ? -11.172 -2.640 -4.918 1.00 89.62 103 ALA A N 1
ATOM 833 C CA . ALA A 1 103 ? -10.511 -2.855 -6.196 1.00 89.62 103 ALA A CA 1
ATOM 834 C C . ALA A 1 103 ? -10.915 -1.750 -7.170 1.00 89.62 103 ALA A C 1
ATOM 836 O O . ALA A 1 103 ? -12.095 -1.424 -7.267 1.00 89.62 103 ALA A O 1
ATOM 837 N N . THR A 1 104 ? -9.951 -1.217 -7.914 1.00 86.88 104 THR A N 1
ATOM 838 C CA . THR A 1 104 ? -10.212 -0.292 -9.020 1.00 86.88 104 THR A CA 1
ATOM 839 C C . THR A 1 104 ? -9.545 -0.799 -10.289 1.00 86.88 104 THR A C 1
ATOM 841 O O . THR A 1 104 ? -8.410 -1.275 -10.263 1.00 86.88 104 THR A O 1
ATOM 844 N N . ASP A 1 105 ? -10.255 -0.710 -11.409 1.00 88.81 105 ASP A N 1
ATOM 845 C CA . ASP A 1 105 ? -9.718 -0.964 -12.748 1.00 88.81 105 ASP A CA 1
ATOM 846 C C . ASP A 1 105 ? -8.982 0.260 -13.321 1.00 88.81 105 ASP A C 1
ATOM 848 O O . ASP A 1 105 ? -8.298 0.166 -14.342 1.00 88.81 105 ASP A O 1
ATOM 852 N N . THR A 1 106 ? -9.101 1.409 -12.653 1.00 92.06 106 THR A N 1
ATOM 853 C CA . THR A 1 106 ? -8.518 2.673 -13.086 1.00 92.06 106 THR A CA 1
ATOM 854 C C . THR A 1 106 ? -7.022 2.689 -12.791 1.00 92.06 106 THR A C 1
ATOM 856 O O . THR A 1 106 ? -6.583 2.422 -11.673 1.00 92.06 106 THR A O 1
ATOM 859 N N . VAL A 1 107 ? -6.232 3.009 -13.813 1.00 92.69 107 VAL A N 1
ATOM 860 C CA . VAL A 1 107 ? -4.772 3.108 -13.725 1.00 92.69 107 VAL A CA 1
ATOM 861 C C . VAL A 1 107 ? -4.394 4.450 -13.101 1.00 92.69 107 VAL A C 1
ATOM 863 O O . VAL A 1 107 ? -4.814 5.494 -13.595 1.00 92.69 107 VAL A O 1
ATOM 866 N N . MET A 1 108 ? -3.625 4.421 -12.013 1.00 93.94 108 MET A N 1
ATOM 867 C CA . MET A 1 108 ? -3.197 5.618 -11.281 1.00 93.94 108 MET A CA 1
ATOM 868 C C . MET A 1 108 ? -1.891 5.382 -10.523 1.00 93.94 108 MET A C 1
ATOM 870 O O . MET A 1 108 ? -1.435 4.247 -10.396 1.00 93.94 108 MET A O 1
ATOM 874 N N . HIS A 1 109 ? -1.274 6.442 -10.005 1.00 93.62 109 HIS A N 1
ATOM 875 C CA . HIS A 1 109 ? -0.108 6.330 -9.130 1.00 93.62 109 HIS A CA 1
ATOM 876 C C . HIS A 1 109 ? -0.502 5.810 -7.734 1.00 93.62 109 HIS A C 1
ATOM 878 O O . HIS A 1 109 ? -1.593 6.105 -7.248 1.00 93.62 109 HIS A O 1
ATOM 884 N N . LEU A 1 110 ? 0.404 5.107 -7.037 1.00 91.12 110 LEU A N 1
ATOM 885 C CA . LEU A 1 110 ? 0.153 4.576 -5.683 1.00 91.12 110 LEU A CA 1
ATOM 886 C C . LEU A 1 110 ? -0.386 5.647 -4.719 1.00 91.12 110 LEU A C 1
ATOM 888 O O . LEU A 1 110 ? -1.405 5.443 -4.074 1.00 91.12 110 LEU A O 1
ATOM 892 N N . TRP A 1 111 ? 0.278 6.800 -4.643 1.00 89.81 111 TRP A N 1
ATOM 893 C CA . TRP A 1 111 ? -0.123 7.893 -3.747 1.00 89.81 111 TRP A CA 1
ATOM 894 C C . TRP A 1 111 ? -1.499 8.487 -4.078 1.00 89.81 111 TRP A C 1
ATOM 896 O O . TRP A 1 111 ? -2.216 8.912 -3.178 1.00 89.81 111 TRP A O 1
ATOM 906 N N . GLN A 1 112 ? -1.902 8.467 -5.352 1.00 91.25 112 GLN A N 1
ATOM 907 C CA . GLN A 1 112 ? -3.254 8.863 -5.757 1.00 91.25 112 GLN A CA 1
ATOM 908 C C . GLN A 1 112 ? -4.277 7.802 -5.336 1.00 91.25 112 GLN A C 1
ATOM 910 O O . GLN A 1 112 ? -5.365 8.132 -4.872 1.00 91.25 112 GLN A O 1
ATOM 915 N N . PHE A 1 113 ? -3.916 6.519 -5.447 1.00 92.38 113 PHE A N 1
ATOM 916 C CA . PHE A 1 113 ? -4.748 5.422 -4.964 1.00 92.38 113 PHE A CA 1
ATOM 917 C C . PHE A 1 113 ? -4.953 5.487 -3.446 1.00 92.38 113 PHE A C 1
ATOM 919 O O . PHE A 1 113 ? -6.083 5.369 -2.983 1.00 92.38 113 PHE A O 1
ATOM 926 N N . LEU A 1 114 ? -3.895 5.721 -2.667 1.00 90.50 114 LEU A N 1
ATOM 927 C CA . LEU A 1 114 ? -3.987 5.804 -1.206 1.00 90.50 114 LEU A CA 1
ATOM 928 C C . LEU A 1 114 ? -4.740 7.054 -0.720 1.00 90.50 114 LEU A C 1
ATOM 930 O O . LEU A 1 114 ? -5.435 6.982 0.292 1.00 90.50 114 LEU A O 1
ATOM 934 N N . GLY A 1 115 ? -4.695 8.150 -1.484 1.00 85.25 115 GLY A N 1
ATOM 935 C CA . GLY A 1 115 ? -5.308 9.434 -1.118 1.00 85.25 115 GLY A CA 1
ATOM 936 C C . GLY A 1 115 ? -4.332 10.437 -0.508 1.00 85.25 115 GLY A C 1
ATOM 937 O O . GLY A 1 115 ? -4.764 11.421 0.078 1.00 85.25 115 GLY A O 1
ATOM 938 N N . ASP A 1 116 ? -3.026 10.206 -0.647 1.00 81.62 116 ASP A N 1
ATOM 939 C CA . ASP A 1 116 ? -1.982 11.082 -0.100 1.00 81.62 116 ASP A CA 1
ATOM 940 C C . ASP A 1 116 ? -1.696 12.292 -1.006 1.00 81.62 116 ASP A C 1
ATOM 942 O O . ASP A 1 116 ? -1.012 13.234 -0.612 1.00 81.62 116 ASP A O 1
ATOM 946 N N . ILE A 1 117 ? -2.199 12.266 -2.245 1.00 81.50 117 ILE A N 1
ATOM 947 C CA . ILE A 1 117 ? -2.088 13.358 -3.214 1.00 81.50 117 ILE A CA 1
ATOM 948 C C . ILE A 1 117 ? -3.468 13.631 -3.806 1.00 81.50 117 ILE A C 1
ATOM 950 O O . ILE A 1 117 ? -4.099 12.729 -4.367 1.00 81.50 117 ILE A O 1
ATOM 954 N N . GLU A 1 118 ? -3.905 14.890 -3.746 1.00 78.25 118 GLU A N 1
ATOM 955 C CA . GLU A 1 118 ? -5.111 15.329 -4.443 1.00 78.25 118 GLU A CA 1
ATOM 956 C C . GLU A 1 118 ? -4.962 15.108 -5.951 1.00 78.25 118 GLU A C 1
ATOM 958 O O . GLU A 1 118 ? -4.001 15.545 -6.588 1.00 78.25 118 GLU A O 1
ATOM 963 N N . SER A 1 119 ? -5.928 14.410 -6.538 1.00 81.25 119 SER A N 1
ATOM 964 C CA . SER A 1 119 ? -5.941 14.130 -7.968 1.00 81.25 119 SER A CA 1
ATOM 965 C C . SER A 1 119 ? -7.363 14.143 -8.510 1.00 81.25 119 SER A C 1
ATOM 967 O O . SER A 1 119 ? -8.323 13.808 -7.815 1.00 81.25 119 SER A O 1
ATOM 969 N N . ASP A 1 120 ? -7.507 14.556 -9.766 1.00 87.88 120 ASP A N 1
ATOM 970 C CA . ASP A 1 120 ? -8.793 14.574 -10.465 1.00 87.88 120 ASP A CA 1
ATOM 971 C C . ASP A 1 120 ? -9.004 13.245 -11.204 1.00 87.88 120 ASP A C 1
ATOM 973 O O . ASP A 1 120 ? -9.046 13.159 -12.431 1.00 87.88 120 ASP A O 1
ATOM 977 N N . ILE A 1 121 ? -9.076 12.171 -10.416 1.00 88.56 121 ILE A N 1
ATOM 978 C CA . ILE A 1 121 ? -9.303 10.807 -10.894 1.00 88.56 121 ILE A CA 1
ATOM 979 C C . ILE A 1 121 ? -10.757 10.436 -10.642 1.00 88.56 121 ILE A C 1
ATOM 981 O O . ILE A 1 121 ? -11.318 10.748 -9.595 1.00 88.56 121 ILE A O 1
ATOM 985 N N . TYR A 1 122 ? -11.367 9.752 -11.605 1.00 90.50 122 TYR A N 1
ATOM 986 C CA . TYR A 1 122 ? -12.734 9.263 -11.498 1.00 90.50 122 TYR A CA 1
ATOM 987 C C . TYR A 1 122 ? -12.741 7.754 -11.696 1.00 90.50 122 TYR A C 1
ATOM 989 O O . TYR A 1 122 ? -12.244 7.269 -12.712 1.00 90.50 122 TYR A O 1
ATOM 997 N N . VAL A 1 123 ? -13.315 7.034 -10.738 1.00 90.00 123 VAL A N 1
ATOM 998 C CA . VAL A 1 123 ? -13.432 5.571 -10.762 1.00 90.00 123 VAL A CA 1
ATOM 999 C C . VAL A 1 123 ? -14.870 5.163 -11.050 1.00 90.00 123 VAL A C 1
ATOM 1001 O O . VAL A 1 123 ? -15.811 5.918 -10.786 1.00 90.00 123 VAL A O 1
ATOM 1004 N N . ASN A 1 124 ? -15.036 3.975 -11.623 1.00 85.50 124 ASN A N 1
ATOM 1005 C CA . ASN A 1 124 ? -16.349 3.387 -11.835 1.00 85.50 124 ASN A CA 1
ATOM 1006 C C . ASN A 1 124 ? -16.820 2.691 -10.552 1.00 85.50 124 ASN A C 1
ATOM 1008 O O . ASN A 1 124 ? -16.122 1.830 -10.024 1.00 85.50 124 ASN A O 1
ATOM 1012 N N . ASP A 1 125 ? -18.006 3.054 -10.084 1.00 80.00 125 ASP A N 1
ATOM 1013 C CA . ASP A 1 125 ? -18.666 2.478 -8.921 1.00 80.00 125 ASP A CA 1
ATOM 1014 C C . ASP A 1 125 ? -20.104 2.112 -9.304 1.00 80.00 125 ASP A C 1
ATOM 1016 O O . ASP A 1 125 ? -20.933 2.980 -9.587 1.00 80.00 125 ASP A O 1
ATOM 1020 N N . GLY A 1 126 ? -20.384 0.812 -9.438 1.00 73.31 126 GLY A N 1
ATOM 1021 C CA . GLY A 1 126 ? -21.721 0.320 -9.792 1.00 73.31 126 GLY A CA 1
ATOM 1022 C C . GLY A 1 126 ? -22.288 0.840 -11.124 1.00 73.31 126 GLY A C 1
ATOM 1023 O O . GLY A 1 126 ? -23.504 0.839 -11.302 1.00 73.31 126 GLY A O 1
ATOM 1024 N N . GLY A 1 127 ? -21.442 1.295 -12.058 1.00 78.75 127 GLY A N 1
ATOM 1025 C CA . GLY A 1 127 ? -21.854 1.882 -13.340 1.00 78.75 127 GLY A CA 1
ATOM 1026 C C . GLY A 1 127 ? -21.879 3.415 -13.365 1.00 78.75 127 GLY A C 1
ATOM 1027 O O . GLY A 1 127 ? -22.093 3.997 -14.431 1.00 78.75 127 GLY A O 1
ATOM 1028 N N . PHE A 1 128 ? -21.621 4.076 -12.235 1.00 84.44 128 PHE A N 1
ATOM 1029 C CA . PHE A 1 128 ? -21.495 5.528 -12.140 1.00 84.44 128 PHE A CA 1
ATOM 1030 C C . PHE A 1 128 ? -20.032 5.936 -11.981 1.00 84.44 128 PHE A C 1
ATOM 1032 O O . PHE A 1 128 ? -19.247 5.269 -11.313 1.00 84.44 128 PHE A O 1
ATOM 1039 N N . LYS A 1 129 ? -19.650 7.066 -12.581 1.00 88.75 129 LYS A N 1
ATOM 1040 C CA . LYS A 1 129 ? -18.330 7.658 -12.340 1.00 88.75 129 LYS A CA 1
ATOM 1041 C C . LYS A 1 129 ? -18.393 8.532 -11.094 1.00 88.75 129 LYS A C 1
ATOM 1043 O O . LYS A 1 129 ? -19.125 9.520 -11.094 1.00 88.75 129 LYS A O 1
ATOM 1048 N N . LYS A 1 130 ? -17.595 8.208 -10.078 1.00 90.31 130 LYS A N 1
ATOM 1049 C CA . LYS A 1 130 ? -17.400 9.051 -8.890 1.00 90.31 130 LYS A CA 1
ATOM 1050 C C . LYS A 1 130 ? -15.972 9.572 -8.830 1.00 90.31 130 LYS A C 1
ATOM 1052 O O . LYS A 1 130 ? -15.059 8.920 -9.337 1.00 90.31 130 LYS A O 1
ATOM 1057 N N . LYS A 1 131 ? -15.775 10.745 -8.224 1.00 90.94 131 LYS A N 1
ATOM 1058 C CA . LYS A 1 131 ? -14.428 11.253 -7.946 1.00 90.94 131 LYS A CA 1
ATOM 1059 C C . LYS A 1 131 ? -13.755 10.328 -6.933 1.00 90.94 131 LYS A C 1
ATOM 1061 O O . LYS A 1 131 ? -14.357 9.978 -5.923 1.00 90.94 131 LYS A O 1
ATOM 1066 N N . TRP A 1 132 ? -12.526 9.931 -7.225 1.00 91.88 132 TRP A N 1
ATOM 1067 C CA . TRP A 1 132 ? -11.705 9.133 -6.334 1.00 91.88 132 TRP A CA 1
ATOM 1068 C C . TRP A 1 132 ? -11.070 10.033 -5.280 1.00 91.88 132 TRP A C 1
ATOM 1070 O O . TRP A 1 132 ? -10.323 10.952 -5.612 1.00 91.88 132 TRP A O 1
ATOM 1080 N N . LEU A 1 133 ? -11.387 9.767 -4.015 1.00 90.12 133 LEU A N 1
ATOM 1081 C CA . LEU A 1 133 ? -10.863 10.514 -2.867 1.00 90.12 133 LEU A CA 1
ATOM 1082 C C . LEU A 1 133 ? -9.745 9.760 -2.133 1.00 90.12 133 LEU A C 1
ATOM 1084 O O . LEU A 1 133 ? -9.211 10.261 -1.149 1.00 90.12 133 LEU A O 1
ATOM 1088 N N . GLY A 1 134 ? -9.370 8.577 -2.625 1.00 91.06 134 GLY A N 1
ATOM 1089 C CA . GLY A 1 134 ? -8.347 7.737 -2.017 1.00 91.06 134 GLY A CA 1
ATOM 1090 C C . GLY A 1 134 ? -8.906 6.632 -1.131 1.00 91.06 134 GLY A C 1
ATOM 1091 O O . GLY A 1 134 ? -9.998 6.729 -0.572 1.00 91.06 134 GLY A O 1
ATOM 1092 N N . PHE A 1 135 ? -8.106 5.582 -0.967 1.00 90.69 135 PHE A N 1
ATOM 1093 C CA . PHE A 1 135 ? -8.394 4.473 -0.066 1.00 90.69 135 PHE A CA 1
ATOM 1094 C C . PHE A 1 135 ? -8.628 4.945 1.374 1.00 90.69 135 PHE A C 1
ATOM 1096 O O . PHE A 1 135 ? -9.559 4.466 2.014 1.00 90.69 135 PHE A O 1
ATOM 1103 N N . ASN A 1 136 ? -7.834 5.905 1.865 1.00 88.50 136 ASN A N 1
ATOM 1104 C CA . ASN A 1 136 ? -7.970 6.420 3.229 1.00 88.50 136 ASN A CA 1
ATOM 1105 C C . ASN A 1 136 ? -9.373 7.002 3.483 1.00 88.50 136 ASN A C 1
ATOM 1107 O O . ASN A 1 136 ? -9.951 6.766 4.542 1.00 88.50 136 ASN A O 1
ATOM 1111 N N . HIS A 1 137 ? -9.945 7.698 2.494 1.00 90.50 137 HIS A N 1
ATOM 1112 C CA . HIS A 1 137 ? -11.293 8.258 2.583 1.00 90.50 137 HIS A CA 1
ATOM 1113 C C . HIS A 1 137 ? -12.376 7.170 2.605 1.00 90.50 137 HIS A C 1
ATOM 1115 O O . HIS A 1 137 ? -13.265 7.196 3.453 1.00 90.50 137 HIS A O 1
ATOM 1121 N N . GLU A 1 138 ? -12.295 6.203 1.687 1.00 90.38 138 GLU A N 1
ATOM 1122 C CA . GLU A 1 138 ? -13.263 5.099 1.595 1.00 90.38 138 GLU A CA 1
ATOM 1123 C C . GLU A 1 138 ? -13.233 4.226 2.860 1.00 90.38 138 GLU A C 1
ATOM 1125 O O . GLU A 1 138 ? -14.276 3.824 3.374 1.00 90.38 138 GLU A O 1
ATOM 1130 N N . LEU A 1 139 ? -12.039 3.994 3.413 1.00 88.44 139 LEU A N 1
ATOM 1131 C CA . LEU A 1 139 ? -11.870 3.271 4.666 1.00 88.44 139 LEU A CA 1
ATOM 1132 C C . LEU A 1 139 ? -12.492 4.018 5.851 1.00 88.44 139 LEU A C 1
ATOM 1134 O O . LEU A 1 139 ? -13.184 3.413 6.667 1.00 88.44 139 LEU A O 1
ATOM 1138 N N . GLU A 1 140 ? -12.263 5.328 5.958 1.00 87.19 140 GLU A N 1
ATOM 1139 C CA . GLU A 1 140 ? -12.849 6.140 7.025 1.00 87.19 140 GLU A CA 1
ATOM 1140 C C . GLU A 1 140 ? -14.384 6.159 6.942 1.00 87.19 140 GLU A C 1
ATOM 1142 O O . GLU A 1 140 ? -15.060 6.066 7.968 1.00 87.19 140 GLU A O 1
ATOM 1147 N N . ALA A 1 141 ? -14.941 6.239 5.730 1.00 87.94 141 ALA A N 1
ATOM 1148 C CA . ALA A 1 141 ? -16.381 6.164 5.505 1.00 87.94 141 ALA A CA 1
ATOM 1149 C C . ALA A 1 141 ? -16.955 4.812 5.963 1.00 87.94 141 ALA A C 1
ATOM 1151 O O . ALA A 1 141 ? -17.914 4.789 6.735 1.00 87.94 141 ALA A O 1
ATOM 1152 N N . TYR A 1 142 ? -16.316 3.704 5.574 1.00 87.06 142 TYR A N 1
ATOM 1153 C CA . TYR A 1 142 ? -16.701 2.358 6.000 1.00 87.06 142 TYR A CA 1
ATOM 1154 C C . TYR A 1 142 ? -16.654 2.192 7.526 1.00 87.06 142 TYR A C 1
ATOM 1156 O O . TYR A 1 142 ? -17.596 1.693 8.140 1.00 87.06 142 TYR A O 1
ATOM 1164 N N . LEU A 1 143 ? -15.581 2.658 8.169 1.00 83.56 143 LEU A N 1
ATOM 1165 C CA . LEU A 1 143 ? -15.433 2.557 9.622 1.00 83.56 143 LEU A CA 1
ATOM 1166 C C . LEU A 1 143 ? -16.476 3.385 10.381 1.00 83.56 143 LEU A C 1
ATOM 1168 O O . LEU A 1 143 ? -16.941 2.954 11.438 1.00 83.56 143 LEU A O 1
ATOM 1172 N N . LYS A 1 144 ? -16.877 4.547 9.851 1.00 84.31 144 LYS A N 1
ATOM 1173 C CA . LYS A 1 144 ? -17.973 5.349 10.419 1.00 84.31 144 LYS A CA 1
ATOM 1174 C C . LYS A 1 144 ? -19.317 4.634 10.312 1.00 84.31 144 LYS A C 1
ATOM 1176 O O . LYS A 1 144 ? -20.099 4.702 11.256 1.00 84.31 144 LYS A O 1
ATOM 1181 N N . GLU A 1 145 ? -19.567 3.958 9.195 1.00 84.38 145 GLU A N 1
ATOM 1182 C CA . GLU A 1 145 ? -20.797 3.200 8.961 1.00 84.38 145 GLU A CA 1
ATOM 1183 C C . GLU A 1 145 ? -20.904 1.978 9.884 1.00 84.38 145 GLU A C 1
ATOM 1185 O O . GLU A 1 145 ? -21.937 1.768 10.512 1.00 84.38 145 GLU A O 1
ATOM 1190 N N . VAL A 1 146 ? -19.830 1.193 10.007 1.00 78.12 146 VAL A N 1
ATOM 1191 C CA . VAL A 1 146 ? -19.846 -0.066 10.773 1.00 78.12 146 VAL A CA 1
ATOM 1192 C C . VAL A 1 146 ? -19.662 0.158 12.275 1.00 78.12 146 VAL A C 1
ATOM 1194 O O . VAL A 1 146 ? -20.252 -0.552 13.087 1.00 78.12 146 VAL A O 1
ATOM 1197 N N . GLY A 1 147 ? -18.837 1.130 12.668 1.00 69.94 147 GLY A N 1
ATOM 1198 C CA . GLY A 1 147 ? -18.413 1.315 14.056 1.00 69.94 147 GLY A CA 1
ATOM 1199 C C . GLY A 1 147 ? -19.262 2.279 14.885 1.00 69.94 147 GLY A C 1
ATOM 1200 O O . GLY A 1 147 ? -18.921 2.501 16.047 1.00 69.94 147 GLY A O 1
ATOM 1201 N N . ASN A 1 148 ? -20.295 2.916 14.314 1.00 72.62 148 ASN A N 1
ATOM 1202 C CA . ASN A 1 148 ? -21.104 3.975 14.953 1.00 72.62 148 ASN A CA 1
ATOM 1203 C C . ASN A 1 148 ? -20.281 5.087 15.654 1.00 72.62 148 ASN A C 1
ATOM 1205 O O . ASN A 1 148 ? -20.797 5.814 16.501 1.00 72.62 148 ASN A O 1
ATOM 1209 N N . GLY A 1 149 ? -18.990 5.222 15.330 1.00 71.19 149 GLY A N 1
ATOM 1210 C CA . GLY A 1 149 ? -18.047 6.121 16.002 1.00 71.19 149 GLY A CA 1
ATOM 1211 C C . GLY A 1 149 ? -17.615 5.718 17.422 1.00 71.19 149 GLY A C 1
ATOM 1212 O O . GLY A 1 149 ? -16.917 6.499 18.065 1.00 71.19 149 GLY A O 1
ATOM 1213 N N . GLU A 1 150 ? -17.996 4.542 17.932 1.00 81.75 150 GLU A N 1
ATOM 1214 C CA . GLU A 1 150 ? -17.650 4.104 19.300 1.00 81.75 150 GLU A CA 1
ATOM 1215 C C . GLU A 1 150 ? -16.356 3.281 19.382 1.00 81.75 150 GLU A C 1
ATOM 1217 O O . GLU A 1 150 ? -15.766 3.147 20.457 1.00 81.75 150 GLU A O 1
ATOM 1222 N N . PHE A 1 151 ? -15.904 2.740 18.252 1.00 82.75 151 PHE A N 1
ATOM 1223 C CA . PHE A 1 151 ? -14.708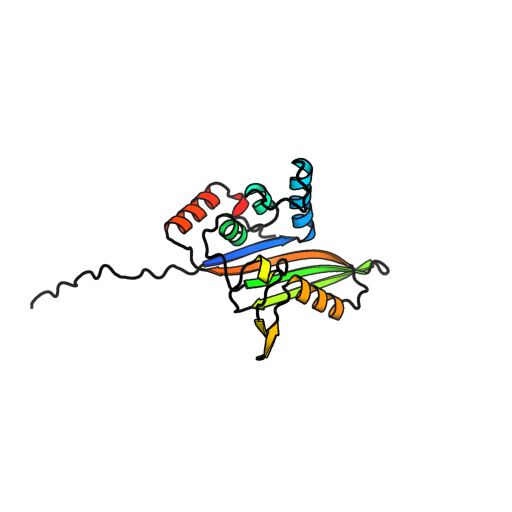 1.910 18.164 1.00 82.75 151 PHE A CA 1
ATOM 1224 C C . PHE A 1 151 ? -13.496 2.719 17.696 1.00 82.75 151 PHE A C 1
ATOM 1226 O O . PHE A 1 151 ? -13.561 3.475 16.727 1.00 82.75 151 PHE A O 1
ATOM 1233 N N . VAL A 1 152 ? -12.362 2.513 18.365 1.00 86.00 152 VAL A N 1
ATOM 1234 C CA . VAL A 1 152 ? -11.066 3.099 18.012 1.00 86.00 152 VAL A CA 1
ATOM 1235 C C . VAL A 1 152 ? -10.213 2.038 17.328 1.00 86.00 152 VAL A C 1
ATOM 1237 O O . VAL A 1 152 ? -9.948 0.983 17.907 1.00 86.00 152 VAL A O 1
ATOM 1240 N N . VAL A 1 153 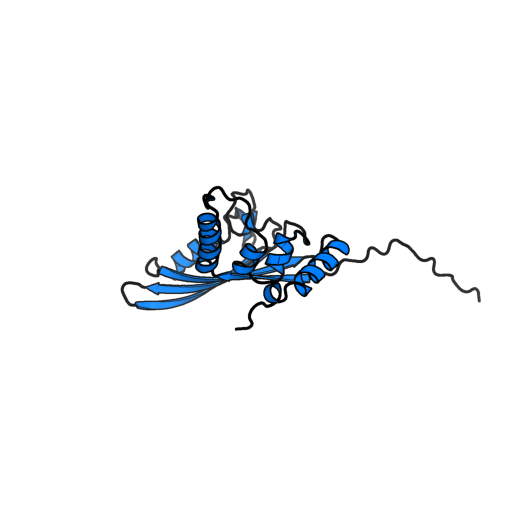? -9.747 2.324 16.112 1.00 88.06 153 VAL A N 1
ATOM 1241 C CA . VAL A 1 153 ? -8.830 1.443 15.374 1.00 88.06 153 VAL A CA 1
ATOM 1242 C C . VAL A 1 153 ? -7.497 1.335 16.118 1.00 88.06 153 VAL A C 1
ATOM 1244 O O . VAL A 1 153 ? -6.860 2.345 16.414 1.00 88.06 153 VAL A O 1
ATOM 1247 N N . LYS A 1 154 ? -7.067 0.105 16.412 1.00 91.00 154 LYS A N 1
ATOM 1248 C CA . LYS A 1 154 ? -5.787 -0.193 17.069 1.00 91.00 154 LYS A CA 1
ATOM 1249 C C . LYS A 1 154 ? -4.736 -0.688 16.085 1.00 91.00 154 LYS A C 1
ATOM 1251 O O . LYS A 1 154 ? -3.597 -0.234 16.161 1.00 91.00 154 LYS A O 1
ATOM 1256 N N . THR A 1 155 ? -5.106 -1.563 15.153 1.00 92.69 155 THR A N 1
ATOM 1257 C CA . THR A 1 155 ? -4.215 -1.992 14.066 1.00 92.69 155 THR A CA 1
ATOM 1258 C C . THR A 1 155 ? -4.956 -2.018 12.741 1.00 92.69 155 THR A C 1
ATOM 1260 O O . THR A 1 155 ? -6.163 -2.261 12.687 1.00 92.69 155 THR A O 1
ATOM 1263 N N . ASN A 1 156 ? -4.221 -1.753 11.665 1.00 93.62 156 ASN A N 1
ATOM 1264 C CA . ASN A 1 156 ? -4.715 -1.892 10.304 1.00 93.62 156 ASN A CA 1
ATOM 1265 C C . ASN A 1 156 ? -3.633 -2.534 9.435 1.00 93.62 156 ASN A C 1
ATOM 1267 O O . ASN A 1 156 ? -2.642 -1.893 9.083 1.00 93.62 156 ASN A O 1
ATOM 1271 N N . HIS A 1 157 ? -3.842 -3.800 9.086 1.00 95.25 157 HIS A N 1
ATOM 1272 C CA . HIS A 1 157 ? -2.963 -4.569 8.220 1.00 95.25 157 HIS A CA 1
ATOM 1273 C C . HIS A 1 157 ? -3.471 -4.521 6.782 1.00 95.25 157 HIS A C 1
ATOM 1275 O O . HIS A 1 157 ? -4.511 -5.093 6.453 1.00 95.25 157 HIS A O 1
ATOM 1281 N N . CYS A 1 158 ? -2.703 -3.881 5.912 1.00 95.50 158 CYS A N 1
AT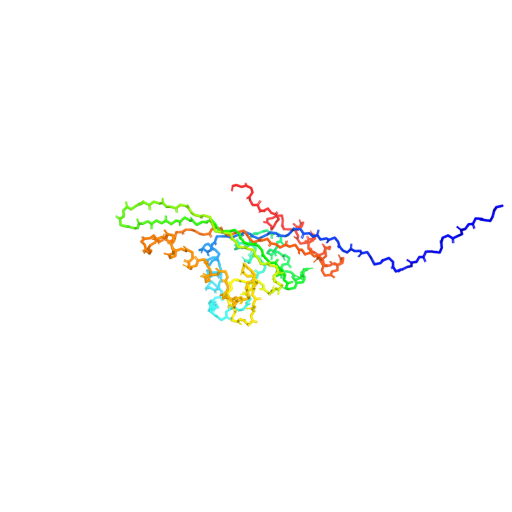OM 1282 C CA . CYS A 1 158 ? -3.018 -3.726 4.503 1.00 95.50 158 CYS A CA 1
ATOM 1283 C C . CYS A 1 158 ? -2.240 -4.728 3.644 1.00 95.50 158 CYS A C 1
ATOM 1285 O O . CYS A 1 158 ? -1.061 -5.000 3.874 1.00 95.50 158 CYS A O 1
ATOM 1287 N N . CYS A 1 159 ? -2.895 -5.234 2.603 1.00 96.38 159 CYS A N 1
ATOM 1288 C CA . CYS A 1 159 ? -2.307 -6.013 1.522 1.00 96.38 159 CYS A CA 1
ATOM 1289 C C . CYS A 1 159 ? -2.725 -5.394 0.188 1.00 96.38 159 CYS A C 1
ATOM 1291 O O . CYS A 1 159 ? -3.857 -5.564 -0.264 1.00 96.38 159 CYS A O 1
ATOM 1293 N N . LEU A 1 160 ? -1.804 -4.673 -0.445 1.00 96.19 160 LEU A N 1
ATOM 1294 C CA . LEU A 1 160 ? -1.979 -4.090 -1.767 1.00 96.19 160 LEU A CA 1
ATOM 1295 C C . LEU A 1 160 ? -1.453 -5.049 -2.828 1.00 96.19 160 LEU A C 1
ATOM 1297 O O . LEU A 1 160 ? -0.353 -5.580 -2.716 1.00 96.19 160 LEU A O 1
ATOM 1301 N N . THR A 1 161 ? -2.218 -5.241 -3.888 1.00 96.50 161 THR A N 1
ATOM 1302 C CA . THR A 1 161 ? -1.900 -6.107 -5.016 1.00 96.50 161 THR A CA 1
ATOM 1303 C C . THR A 1 161 ? -2.063 -5.333 -6.318 1.00 96.50 161 THR A C 1
ATOM 1305 O O . THR A 1 161 ? -3.030 -4.593 -6.493 1.00 96.50 161 THR A O 1
ATOM 1308 N N . CYS A 1 162 ? -1.149 -5.542 -7.262 1.00 95.56 162 CYS A N 1
ATOM 1309 C CA . CYS A 1 162 ? -1.336 -5.131 -8.650 1.00 95.56 162 CYS A CA 1
ATOM 1310 C C . CYS A 1 162 ? -0.806 -6.199 -9.615 1.00 95.56 162 CYS A C 1
ATOM 1312 O O . CYS A 1 162 ? -0.049 -7.100 -9.238 1.00 95.56 162 CYS A O 1
ATOM 1314 N N . PHE A 1 163 ? -1.216 -6.097 -10.877 1.00 94.69 163 PHE A N 1
ATOM 1315 C CA . PHE A 1 163 ? -0.723 -6.943 -11.956 1.00 94.69 163 PHE A CA 1
ATOM 1316 C C . PHE A 1 163 ? -0.023 -6.067 -12.984 1.00 94.69 163 PHE A C 1
ATOM 1318 O O . PHE A 1 163 ? -0.653 -5.208 -13.590 1.00 94.69 163 PHE A O 1
ATOM 1325 N N . SER A 1 164 ? 1.274 -6.288 -13.189 1.00 94.62 164 SER A N 1
ATOM 1326 C CA . SER A 1 164 ? 2.081 -5.453 -14.081 1.00 94.62 164 SER A CA 1
ATOM 1327 C C . SER A 1 164 ? 3.124 -6.265 -14.839 1.00 94.62 164 SER A C 1
ATOM 1329 O O . SER A 1 164 ? 3.533 -7.349 -14.421 1.00 94.62 164 SER A O 1
ATOM 1331 N N . THR A 1 165 ? 3.598 -5.722 -15.957 1.00 94.38 165 THR A N 1
ATOM 1332 C CA . THR A 1 165 ? 4.857 -6.144 -16.578 1.00 94.38 165 THR A CA 1
ATOM 1333 C C . THR A 1 165 ? 6.025 -5.331 -16.010 1.00 94.38 165 THR A C 1
ATOM 1335 O O . THR A 1 165 ? 5.840 -4.244 -15.456 1.00 94.38 165 THR A O 1
ATOM 1338 N N . PHE A 1 166 ? 7.248 -5.842 -16.152 1.00 94.50 166 PHE A N 1
ATOM 1339 C CA . PHE A 1 166 ? 8.452 -5.027 -15.972 1.00 94.50 166 PHE A CA 1
ATOM 1340 C C . PHE A 1 166 ? 8.606 -4.049 -17.137 1.00 94.50 166 PHE A C 1
ATOM 1342 O O . PHE A 1 166 ? 8.262 -4.387 -18.264 1.00 94.50 166 PHE A O 1
ATOM 1349 N N . LYS A 1 167 ? 9.199 -2.871 -16.911 1.00 93.56 167 LYS A N 1
ATOM 1350 C CA . LYS A 1 167 ? 9.449 -1.894 -17.992 1.00 93.56 167 LYS A CA 1
ATOM 1351 C C . LYS A 1 167 ? 10.318 -2.478 -19.114 1.00 93.56 167 LYS A C 1
ATOM 1353 O O . LYS A 1 167 ? 10.134 -2.174 -20.291 1.00 93.56 167 LYS A O 1
ATOM 1358 N N . SER A 1 168 ? 11.292 -3.320 -18.761 1.00 92.69 168 SER A N 1
ATOM 1359 C CA . SER A 1 168 ? 12.123 -4.058 -19.717 1.00 92.69 168 SER A CA 1
ATOM 1360 C C . SER A 1 168 ? 12.759 -5.293 -19.077 1.00 92.69 168 SER A C 1
ATOM 1362 O O . SER A 1 168 ? 12.768 -5.430 -17.855 1.00 92.69 168 SER A O 1
ATOM 1364 N N . PHE A 1 169 ? 13.370 -6.156 -19.894 1.00 90.19 169 PHE A N 1
ATOM 1365 C CA . PHE A 1 169 ? 14.137 -7.310 -19.406 1.00 90.19 169 PHE A CA 1
ATOM 1366 C C . PHE A 1 169 ? 15.272 -6.908 -18.445 1.00 90.19 169 PHE A C 1
ATOM 1368 O O . PHE A 1 169 ? 15.545 -7.608 -17.476 1.00 90.19 169 PHE A O 1
ATOM 1375 N N . ARG A 1 170 ? 15.902 -5.744 -18.664 1.00 92.50 170 ARG A N 1
ATOM 1376 C CA . ARG A 1 170 ? 16.919 -5.206 -17.746 1.00 92.50 170 ARG A CA 1
ATOM 1377 C C . ARG A 1 170 ? 16.334 -4.933 -16.358 1.00 92.50 170 ARG A C 1
ATOM 1379 O O . ARG A 1 170 ? 16.962 -5.303 -15.375 1.00 92.50 170 ARG A O 1
ATOM 1386 N N . HIS A 1 171 ? 15.139 -4.345 -16.290 1.00 94.31 171 HIS A N 1
ATOM 1387 C CA . HIS A 1 171 ? 14.461 -4.070 -15.020 1.00 94.31 171 HIS A CA 1
ATOM 1388 C C . HIS A 1 171 ? 14.032 -5.360 -14.310 1.00 94.31 171 HIS A C 1
ATOM 1390 O O . HIS A 1 171 ? 14.112 -5.441 -13.090 1.00 94.31 171 HIS A O 1
ATOM 1396 N N . GLU A 1 172 ? 13.627 -6.391 -15.058 1.00 94.00 172 GLU A N 1
ATOM 1397 C CA . GLU A 1 172 ? 13.345 -7.712 -14.483 1.00 94.00 172 GLU A CA 1
ATOM 1398 C C . GLU A 1 172 ? 14.604 -8.336 -13.857 1.00 94.00 172 GLU A C 1
ATOM 1400 O O . GLU A 1 172 ? 14.553 -8.869 -12.747 1.00 94.00 172 GLU A O 1
ATOM 1405 N N . MET A 1 173 ? 15.744 -8.263 -14.549 1.00 92.44 173 MET A N 1
ATOM 1406 C CA . MET A 1 173 ? 17.018 -8.776 -14.038 1.00 92.44 173 MET A CA 1
ATOM 1407 C C . MET A 1 173 ? 17.506 -7.996 -12.816 1.00 92.44 173 MET A C 1
ATOM 1409 O O . MET A 1 173 ? 17.965 -8.604 -11.853 1.00 92.44 173 MET A O 1
ATOM 1413 N N . GLU A 1 174 ? 17.368 -6.671 -12.830 1.00 92.94 174 GLU A N 1
ATOM 1414 C CA . GLU A 1 174 ? 17.684 -5.806 -11.692 1.00 92.94 174 GLU A CA 1
ATOM 1415 C C . GLU A 1 174 ? 16.823 -6.148 -10.475 1.00 92.94 174 GLU A C 1
ATOM 1417 O O . GLU A 1 174 ? 17.358 -6.425 -9.402 1.00 92.94 174 GLU A O 1
ATOM 1422 N N . PHE A 1 175 ? 15.503 -6.235 -10.659 1.00 93.19 175 PHE A N 1
ATOM 1423 C CA . PHE A 1 175 ? 14.570 -6.628 -9.608 1.00 93.19 175 PHE A CA 1
ATOM 1424 C C . PHE A 1 175 ? 14.957 -7.976 -8.981 1.00 93.19 175 PHE A C 1
ATOM 1426 O O . PHE A 1 175 ? 15.065 -8.097 -7.759 1.00 93.19 175 PHE A O 1
ATOM 1433 N N . LYS A 1 176 ? 15.220 -8.991 -9.817 1.00 91.31 176 LYS A N 1
ATOM 1434 C CA . LYS A 1 176 ? 15.645 -10.320 -9.354 1.00 91.31 176 LYS A CA 1
ATOM 1435 C C . LYS A 1 176 ? 16.985 -10.273 -8.628 1.00 91.31 176 LYS A C 1
ATOM 1437 O O . LYS A 1 176 ? 17.122 -10.927 -7.601 1.00 91.31 176 LYS A O 1
ATOM 1442 N N . SER A 1 177 ? 17.949 -9.502 -9.131 1.00 91.88 177 SER A N 1
ATOM 1443 C CA . SER A 1 177 ? 19.262 -9.345 -8.502 1.00 91.88 177 SER A CA 1
ATOM 1444 C C . SER A 1 177 ? 19.140 -8.738 -7.107 1.00 91.88 177 SER A C 1
ATOM 1446 O O . SER A 1 177 ? 19.710 -9.273 -6.161 1.00 91.88 177 SER A O 1
ATOM 1448 N N . ILE A 1 178 ? 18.361 -7.663 -6.954 1.00 88.88 178 ILE A N 1
ATOM 1449 C CA . ILE A 1 178 ? 18.165 -7.008 -5.654 1.00 88.88 178 ILE A CA 1
ATOM 1450 C C . ILE A 1 178 ? 17.446 -7.951 -4.687 1.00 88.88 178 ILE A C 1
ATOM 1452 O O . ILE A 1 178 ? 17.882 -8.093 -3.547 1.00 88.88 178 ILE A O 1
ATOM 1456 N N . LYS A 1 179 ? 16.400 -8.648 -5.148 1.00 86.50 179 LYS A N 1
ATOM 1457 C CA . LYS A 1 179 ? 15.676 -9.638 -4.339 1.00 86.50 179 LYS A CA 1
ATOM 1458 C C . LYS A 1 179 ? 16.578 -10.789 -3.879 1.00 86.50 179 LYS A C 1
ATOM 1460 O O . LYS A 1 179 ? 16.435 -11.265 -2.761 1.00 86.50 179 LYS A O 1
ATOM 1465 N N . LEU A 1 180 ? 17.513 -11.227 -4.723 1.00 86.88 180 LEU A N 1
ATOM 1466 C CA . LEU A 1 180 ? 18.446 -12.311 -4.405 1.00 86.88 180 LEU A CA 1
ATOM 1467 C C . LEU A 1 180 ? 19.548 -11.860 -3.435 1.00 86.88 180 LEU A C 1
ATOM 1469 O O . LEU A 1 180 ? 19.965 -12.637 -2.583 1.00 86.88 180 LEU A O 1
ATOM 1473 N N . MET A 1 181 ? 19.987 -10.602 -3.531 1.00 86.06 181 MET A N 1
ATOM 1474 C CA . MET A 1 181 ? 20.955 -10.006 -2.602 1.00 86.06 181 MET A CA 1
ATOM 1475 C C . MET A 1 181 ? 20.348 -9.626 -1.243 1.00 86.06 181 MET A C 1
ATOM 1477 O O . MET A 1 181 ? 21.097 -9.462 -0.286 1.00 86.06 181 MET A O 1
ATOM 1481 N N . ASN A 1 182 ? 19.022 -9.483 -1.160 1.00 82.06 182 ASN A N 1
ATOM 1482 C CA . ASN A 1 182 ? 18.296 -9.079 0.049 1.00 82.06 182 ASN A CA 1
ATOM 1483 C C . ASN A 1 182 ? 17.099 -10.024 0.275 1.00 82.06 182 ASN A C 1
ATOM 1485 O O . ASN A 1 182 ? 15.953 -9.654 -0.017 1.00 82.06 182 ASN A O 1
ATOM 1489 N N . PRO A 1 183 ? 17.337 -11.268 0.738 1.00 73.19 183 PRO A N 1
ATOM 1490 C CA . PRO A 1 183 ? 16.286 -12.269 0.927 1.00 73.19 183 PRO A CA 1
ATOM 1491 C C . PRO A 1 183 ? 15.129 -11.784 1.813 1.00 73.19 183 PRO A C 1
ATOM 1493 O O . PRO A 1 183 ? 13.978 -12.168 1.603 1.00 73.19 183 PRO A O 1
ATOM 1496 N N . GLU A 1 184 ? 15.412 -10.889 2.759 1.00 75.19 184 GLU A N 1
ATOM 1497 C CA . GLU A 1 184 ? 14.441 -10.269 3.657 1.00 75.19 184 GLU A CA 1
ATOM 1498 C C . GLU A 1 184 ? 13.391 -9.409 2.933 1.00 75.19 184 GLU A C 1
ATOM 1500 O O . GLU A 1 184 ? 12.290 -9.228 3.444 1.00 75.19 184 GLU A O 1
ATOM 1505 N N . PHE A 1 185 ? 13.682 -8.917 1.724 1.00 72.06 185 PHE A N 1
ATOM 1506 C CA . PHE A 1 185 ? 12.741 -8.125 0.918 1.00 72.06 185 PHE A CA 1
ATOM 1507 C C . PHE A 1 185 ? 11.717 -8.995 0.178 1.00 72.06 185 PHE A C 1
ATOM 1509 O O . PHE A 1 185 ? 10.702 -8.491 -0.302 1.00 72.06 185 PHE A O 1
ATOM 1516 N N . GLY A 1 186 ? 11.989 -10.298 0.051 1.00 52.66 186 GLY A N 1
ATOM 1517 C CA . GLY A 1 186 ? 11.173 -11.247 -0.702 1.00 52.66 186 GLY A CA 1
ATOM 1518 C C . GLY A 1 186 ? 10.251 -12.125 0.137 1.00 52.66 186 GLY A C 1
ATOM 1519 O O . GLY A 1 186 ? 9.389 -12.788 -0.438 1.00 52.66 186 GLY A O 1
ATOM 1520 N N . LEU A 1 187 ? 10.432 -12.133 1.456 1.00 50.53 187 LEU A N 1
ATOM 1521 C CA . LEU A 1 187 ? 9.627 -12.903 2.393 1.00 50.53 187 LEU A CA 1
ATOM 1522 C C . LEU A 1 187 ? 8.470 -12.023 2.873 1.00 50.53 187 LEU A C 1
ATOM 1524 O O . LEU A 1 187 ? 8.558 -11.334 3.888 1.00 50.53 187 LEU A O 1
ATOM 1528 N N . GLY A 1 188 ? 7.367 -12.049 2.121 1.00 42.16 188 GLY A N 1
ATOM 1529 C CA . GLY A 1 188 ? 6.067 -11.878 2.757 1.00 42.16 188 GLY A CA 1
ATOM 1530 C C . GLY A 1 188 ? 5.992 -12.960 3.825 1.00 42.16 188 GLY A C 1
ATOM 1531 O O . GLY A 1 188 ? 6.114 -14.138 3.501 1.00 42.16 188 GLY A O 1
ATOM 1532 N N . VAL A 1 189 ? 5.958 -12.557 5.091 1.00 35.56 189 VAL A N 1
ATOM 1533 C CA . VAL A 1 189 ? 5.887 -13.500 6.202 1.00 35.56 189 VAL A CA 1
ATOM 1534 C C . VAL A 1 189 ? 4.579 -14.265 6.015 1.00 35.56 189 VAL A C 1
ATOM 1536 O O . VAL A 1 189 ? 3.507 -13.674 6.104 1.00 35.56 189 VAL A O 1
ATOM 1539 N N . GLU A 1 190 ? 4.671 -15.546 5.660 1.00 32.66 190 GLU A N 1
ATOM 1540 C CA . GLU A 1 190 ? 3.587 -16.487 5.912 1.00 32.66 190 GLU A CA 1
ATOM 1541 C C . GLU A 1 190 ? 3.492 -16.604 7.435 1.00 32.66 190 GLU A C 1
ATOM 1543 O O . GLU A 1 190 ? 4.382 -17.159 8.082 1.00 32.66 190 GLU A O 1
ATOM 1548 N N . GLY A 1 191 ? 2.467 -15.975 7.998 1.00 31.28 191 GLY A N 1
ATOM 1549 C CA . GLY A 1 191 ? 2.131 -15.975 9.415 1.00 31.28 191 GLY A CA 1
ATOM 1550 C C . GLY A 1 191 ? 0.713 -15.475 9.577 1.00 31.28 191 GLY A C 1
ATOM 1551 O O . GLY A 1 191 ? 0.504 -14.277 9.289 1.00 31.28 191 GLY A O 1
#

pLDDT: mean 83.4, std 14.65, range [31.28, 96.5]

Organism: NCBI:txid240167